Protein 5N2C (pdb70)

CATH classification: 3.30.1330.60

Secondary structure (DSSP, 8-state):
-GGG-TTSGGG--EEE--TT-----GGGHHHHHHHHHHHHTSTT--EEEEEE--SSS-HHHHHHHHHHHHHHHHHHHHHTT--GGGEEEEEEETSS-SS--SSHHHHHHHSEEEEEE--/-GGG-TTSGGG--EEE--TT-----GGGHHHHHHHHHHHHT-TT--EEEEEE--SSS-HHHHHHHHHHHHHHHHHHHHTTT--GGGEEEEEEETSS-S--SSSHHHHHHHSEEEEEE--/-GGG-TTSGGG--EEE--TT--PPPGGGHHHHHHHHHHHHTSTT--EEEEEE--S-S-HHHHHHHHHHHHHHHHHHHHHT--GGGEEEEEEETSS-SS--SSHHHHHHHSEEEEEE-

Organism: Burkholderia cenocepacia (strain ATCC BAA-245 / DSM 16553 / LMG 16656 / NCTC 13227 / J2315 / CF5610) (NCBI:txid216591)

Foldseek 3Di:
DLCPVCPRLNVDFKFFDDPPDLDGDPVCLVSLLVVLVVCVVVVPKAWEKEFFAAPPDDQVSQQVVRQSNQVNSLVSSVVSPHDPVRYHYGYPGHPDQPQDDDDPVRRRSGRMIGTHIDD/DLCPDCVHLNVDWKFFDDAPDLDGDPVCLVSLLRVLVVCVVPVVKAKEKEFFAADPDDQVSQQVSRQSNQVNSLVSSVVSPHDNVRYDYGYPGHVDQPADDDDPVSRRRGRMIGTHIDD/DQCPDCPHLLVDFKFFDDPPDLDGDPVCLVSLLVVLVVCVVVVVKAWEKEFFAADPDDQVSQQVSRQSNQVNSVVSSVVSPDCVRYDYGYPGHPDQPADDDDPVRRRRGRMIGTHID

Nearest PDB structures (foldseek):
  5n2c-assembly1_A  TM=1.005E+00  e=1.591E-25  Burkholderia cenocepacia J2315
  4b5c-assembly3_C  TM=1.002E+00  e=1.139E-23  Burkholderia pseudomallei
  4g4x-assembly1_A  TM=9.945E-01  e=1.764E-15  Acinetobacter baumannii TCDC-AB0715
  4pwt-assembly1_A  TM=9.744E-01  e=2.142E-14  Yersinia pestis CO92
  4pwt-assembly3_C  TM=9.846E-01  e=7.973E-14  Yersinia pestis CO92

Radius of gyration: 23.8 Å; Cα contacts (8 Å, |Δi|>4): 731; chains: 3; bounding box: 66×63×27 Å

InterPro domains:
  IPR006664 Outer membrane protein, bacterial [PR01021] (68-90)
  IPR006664 Outer membrane protein, bacterial [PR01021] (98-113)
  IPR006664 Outer membrane protein, bacterial [PR01021] (113-129)
  IPR006665 OmpA-like domain [PF00691] (67-162)
  IPR006665 OmpA-like domain [PS51123] (55-170)
  IPR006665 OmpA-like domain [cd07185] (65-167)
  IPR006690 Outer membrane protein, OmpA-like, conserved site [PS01068] (100-144)
  IPR014169 Peptidoglycan-associated lipoprotein, C-terminal [TIGR02802] (65-168)
  IPR036737 OmpA-like domain superfamily [G3DSA:3.30.1330.60] (52-170)
  IPR036737 OmpA-like domain superfamily [SSF103088] (63-168)
  IPR039001 Peptidoglycan-associated lipoprotein [MF_02204] (4-168)
  IPR050330 Bacterial Outer Membrane Structural/Functional [PTHR30329] (63-167)

Solvent-accessible surface area: 18107 Å² total; per-residue (Å²): 94,59,3,46,67,90,98,18,80,9,23,52,7,14,0,73,5,72,88,77,29,108,72,27,66,120,119,36,55,79,26,0,92,84,0,1,104,7,0,100,62,62,100,169,57,83,2,40,0,27,0,4,4,6,50,27,14,79,52,133,114,2,95,56,18,0,52,102,1,0,66,21,0,84,168,12,0,36,149,47,46,6,91,104,88,14,7,120,15,52,21,48,1,58,99,137,64,55,16,71,10,41,41,56,80,14,14,37,81,5,18,6,0,2,1,26,13,100,69,94,60,3,44,64,80,137,16,81,7,27,148,8,15,0,70,5,72,121,73,32,108,70,26,69,119,128,31,56,77,20,0,84,76,0,2,54,10,0,110,79,65,101,89,45,87,2,36,0,28,0,4,3,6,67,78,44,90,58,146,112,3,96,52,18,0,50,99,1,0,67,23,0,71,174,14,0,48,147,51,46,7,86,93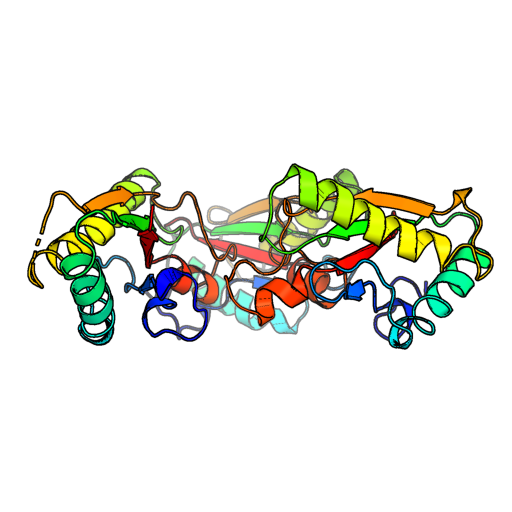,75,13,5,109,13,53,20,38,1,60,103,128,63,44,27,93,31,128,53,106,81,13,24,41,60,6,25,4,0,0,1,23,12,105,72,104,63,22,122,55,50,135,19,84,11,43,155,60,26,0,68,6,66,92,76,25,99,73,30,78,119,124,39,53,80,26,0,90,81,0,5,102,18,11,102,63,70,97,167,88,83,2,36,0,39,0,4,4,7,55,28,22,80,53,134,116,3,95,51,14,0,53,92,0,0,68,1,0,73,138,13,6,41,152,47,48,105,104,83,14,12,110,10,52,20,49,1,56,99,135,65,93,26,72,6,42,36,39,81,12,13,32,78,4,16,12,0,24,3,52,32,125

B-factor: mean 19.55, std 10.92, range [2.91, 98.63]

Structure (mmCIF, N/CA/C/O backbone):
data_5N2C
#
_entry.id   5N2C
#
_cell.length_a   70.433
_cell.length_b   104.532
_cell.length_c   110.436
_cell.angle_alpha   90.00
_cell.angle_beta   90.00
_cell.angle_gamma   90.00
#
_symmetry.space_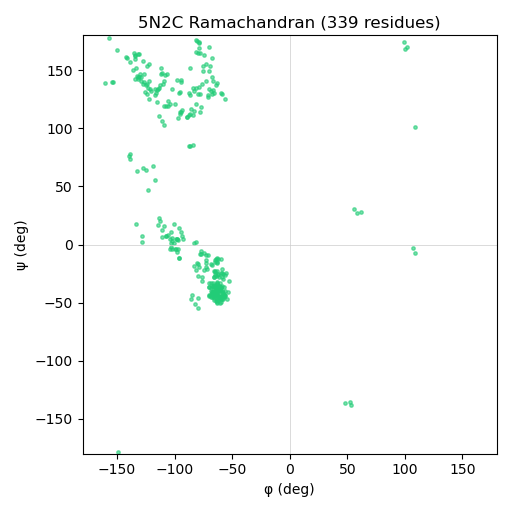group_name_H-M   'C 2 2 21'
#
loop_
_entity.id
_entity.type
_entity.pdbx_description
1 polymer 'Putative OmpA family lipoprotein'
2 non-polymer 1,2-ETHANEDIOL
3 non-polymer '3-CYCLOHEXYL-1-PROPYLSULFONIC ACID'
4 non-polymer 'OXALATE ION'
5 non-polymer 'ACETATE ION'
6 water water
#
loop_
_atom_site.group_PDB
_atom_site.id
_atom_site.type_symbol
_atom_site.label_atom_id
_atom_site.label_alt_id
_atom_site.label_comp_id
_atom_site.label_asym_id
_atom_site.label_entity_id
_atom_site.label_seq_id
_atom_site.pdbx_PDB_ins_code
_atom_site.Cartn_x
_atom_site.Cartn_y
_atom_site.Cartn_z
_atom_site.occupancy
_atom_site.B_iso_or_equiv
_atom_site.auth_seq_id
_atom_site.auth_comp_id
_atom_site.auth_asym_id
_atom_site.auth_atom_id
_atom_site.pdbx_PDB_model_num
ATOM 1 N N . ASP A 1 67 ? -58.236 1.808 -36.847 1.00 33.98 52 ASP A N 1
ATOM 2 C CA . ASP A 1 67 ? -57.172 0.884 -37.241 1.00 32.47 52 ASP A CA 1
ATOM 3 C C . ASP A 1 67 ? -55.966 1.120 -36.348 1.00 25.67 52 ASP A C 1
ATOM 4 O O . ASP A 1 67 ? -55.565 2.274 -36.127 1.00 23.23 52 ASP A O 1
ATOM 12 N N . PRO A 1 68 ? -55.372 0.054 -35.811 1.00 25.14 53 PRO A N 1
ATOM 13 C CA . PRO A 1 68 ? -54.166 0.253 -34.995 1.00 30.90 53 PRO A CA 1
ATOM 14 C C . PRO A 1 68 ? -53.039 0.924 -35.767 1.00 19.59 53 PRO A C 1
ATOM 15 O O . PRO A 1 68 ? -52.193 1.590 -35.162 1.00 21.15 53 PRO A O 1
ATOM 26 N N . LEU A 1 69 ? -53.026 0.808 -37.095 1.00 18.13 54 LEU A N 1
ATOM 27 C CA . LEU A 1 69 ? -52.015 1.493 -37.882 1.00 22.86 54 LEU A CA 1
ATOM 28 C C . LEU A 1 69 ? -52.157 3.011 -37.816 1.00 25.89 54 LEU A C 1
ATOM 29 O O . LEU A 1 69 ? -51.182 3.732 -38.062 1.00 18.62 54 LEU A O 1
ATOM 45 N N . ASN A 1 70 ? -53.342 3.525 -37.494 1.00 16.10 55 ASN A N 1
ATOM 46 C CA . ASN A 1 70 ? -53.530 4.970 -37.393 1.00 16.98 55 ASN A CA 1
ATOM 47 C C . ASN A 1 70 ? -53.722 5.414 -35.946 1.00 24.36 55 ASN A C 1
ATOM 48 O O . ASN A 1 70 ? -54.164 6.540 -35.699 1.00 30.63 55 ASN A O 1
ATOM 59 N N . ASP A 1 71 ? -53.377 4.559 -34.988 1.00 17.93 56 ASP A N 1
ATOM 60 C CA . ASP A 1 71 ? -53.480 4.886 -33.575 1.00 22.86 56 ASP A CA 1
ATOM 61 C C . ASP A 1 71 ? -52.123 5.359 -33.070 1.00 30.21 56 ASP A C 1
ATOM 62 O O . ASP A 1 71 ? -51.209 4.526 -32.930 1.00 24.20 56 ASP A O 1
ATOM 71 N N . PRO A 1 72 ? -51.940 6.656 -32.755 1.00 34.23 57 PRO A N 1
ATOM 72 C CA . PRO A 1 72 ? -50.585 7.169 -32.425 1.00 27.21 57 PRO A CA 1
ATOM 73 C C . PRO A 1 72 ? -49.982 6.578 -31.169 1.00 28.23 57 PRO A C 1
ATOM 74 O O . PRO A 1 72 ? -48.761 6.719 -30.965 1.00 28.71 57 PRO A O 1
ATOM 85 N N . ASN A 1 73 ? -50.786 5.922 -30.330 1.00 27.62 58 ASN A N 1
ATOM 86 C CA . ASN A 1 73 ? -50.315 5.292 -29.102 1.00 31.24 58 ASN A CA 1
ATOM 87 C C . ASN A 1 73 ? -50.282 3.767 -29.189 1.00 31.41 58 ASN A C 1
ATOM 88 O O . ASN A 1 73 ? -50.049 3.107 -28.168 1.00 36.69 58 ASN A O 1
ATOM 92 N N . SER A 1 74 ? -50.528 3.190 -30.373 1.00 20.33 59 SER A N 1
ATOM 93 C CA . SER A 1 74 ? -50.255 1.777 -30.610 1.00 22.21 59 SER A CA 1
ATOM 94 C C . SER A 1 74 ? -48.748 1.517 -30.638 1.00 17.77 59 SER A C 1
ATOM 95 O O . SER A 1 74 ? -47.974 2.402 -31.009 1.00 19.21 59 SER A O 1
ATOM 103 N N . PRO A 1 75 ? -48.309 0.293 -30.314 1.00 21.76 60 PRO A N 1
ATOM 104 C CA . PRO A 1 75 ? -46.898 -0.062 -30.582 1.00 18.30 60 PRO A CA 1
ATOM 105 C C . PRO A 1 75 ? -46.513 0.069 -32.055 1.00 16.67 60 PRO A C 1
ATOM 106 O O . PRO A 1 75 ? -45.336 0.319 -32.346 1.00 19.01 60 PRO A O 1
ATOM 117 N N . LEU A 1 76 ? -47.476 -0.032 -32.982 1.00 19.34 61 LEU A N 1
ATOM 118 C CA . LEU A 1 76 ? -47.220 0.132 -34.412 1.00 10.37 61 LEU A CA 1
ATOM 119 C C . LEU A 1 76 ? -46.906 1.570 -34.798 1.00 14.11 61 LEU A C 1
ATOM 120 O O . LEU A 1 76 ? -46.516 1.828 -35.949 1.00 10.61 61 LEU A O 1
ATOM 136 N N . ALA A 1 77 ? -47.069 2.525 -33.882 1.00 10.49 62 ALA A N 1
ATOM 137 C CA . ALA A 1 77 ? -46.751 3.904 -34.233 1.00 15.16 62 ALA A CA 1
ATOM 138 C C . ALA A 1 77 ? -45.255 4.080 -34.495 1.00 10.57 62 ALA A C 1
ATOM 139 O O . ALA A 1 77 ? -44.871 4.952 -35.273 1.00 11.08 62 ALA A O 1
ATOM 146 N N . LYS A 1 78 ? -44.403 3.264 -33.880 1.00 11.51 63 LYS A N 1
ATOM 147 C CA . LYS A 1 78 ? -42.984 3.246 -34.204 1.00 10.51 63 LYS A CA 1
ATOM 148 C C . LYS A 1 78 ? -42.771 2.424 -35.473 1.00 13.28 63 LYS A C 1
ATOM 149 O O . LYS A 1 78 ? -43.256 1.292 -35.576 1.00 15.94 63 LYS A O 1
ATOM 153 N N . ARG A 1 79 ? -42.045 2.998 -36.431 1.00 8.56 64 ARG A N 1
ATOM 154 C CA . ARG A 1 79 ? -41.979 2.468 -37.797 1.00 13.24 64 ARG A CA 1
ATOM 155 C C . ARG A 1 79 ? -40.556 2.273 -38.303 1.00 13.18 64 ARG A C 1
ATOM 156 O O . ARG A 1 79 ? -40.370 2.019 -39.511 1.00 9.82 64 ARG A O 1
ATOM 177 N N . SER A 1 80 ? -39.557 2.444 -37.452 1.00 7.37 65 SER A N 1
ATOM 178 C CA . SER A 1 80 ? -38.179 2.566 -37.898 1.00 10.21 65 SER A CA 1
ATOM 179 C C . SER A 1 80 ? -37.244 1.713 -37.051 1.00 7.25 65 SER A C 1
ATOM 180 O O . SER A 1 80 ? -37.398 1.617 -35.821 1.00 8.14 65 SER A O 1
ATOM 188 N N . ILE A 1 81 ? -36.269 1.140 -37.741 1.00 7.07 66 ILE A N 1
ATOM 189 C CA . ILE A 1 81 ? -35.176 0.338 -37.193 1.00 5.86 66 ILE A CA 1
ATOM 190 C C . ILE A 1 81 ? -33.870 1.067 -37.498 1.00 8.68 66 ILE A C 1
ATOM 191 O O . ILE A 1 81 ? -33.617 1.442 -38.655 1.00 7.34 66 ILE A O 1
ATOM 207 N N . TYR A 1 82 ? -33.047 1.264 -36.477 1.00 10.07 67 TYR A N 1
ATOM 208 C CA . TYR A 1 82 ? -31.825 2.044 -36.583 1.00 7.19 67 TYR A CA 1
ATOM 209 C C . TYR A 1 82 ? -30.614 1.118 -36.519 1.00 9.26 67 TYR A C 1
ATOM 210 O O . TYR A 1 82 ? -30.652 0.069 -35.859 1.00 8.76 67 TYR A O 1
ATOM 228 N N . PHE A 1 83 ? -29.557 1.487 -37.257 1.00 6.86 68 PHE A N 1
ATOM 229 C CA . PHE A 1 83 ? -28.380 0.646 -37.456 1.00 6.75 68 PHE A CA 1
ATOM 230 C C . PHE A 1 83 ? -27.098 1.329 -36.998 1.00 10.09 68 PHE A C 1
ATOM 231 O O . PHE A 1 83 ? -26.956 2.571 -37.032 1.00 7.42 68 PHE A O 1
ATOM 248 N N . ASP A 1 84 ? -26.127 0.494 -36.664 1.00 9.33 69 ASP A N 1
ATOM 249 C CA . ASP A 1 84 ? -24.794 0.979 -36.361 1.00 9.60 69 ASP A CA 1
ATOM 250 C C . ASP A 1 84 ? -24.011 1.280 -37.640 1.00 7.64 69 ASP A C 1
ATOM 251 O O . ASP A 1 84 ? -24.367 0.880 -38.758 1.00 6.78 69 ASP A O 1
ATOM 260 N N . PHE A 1 85 ? -22.917 2.023 -37.445 1.00 11.81 70 PHE A N 1
ATOM 261 C CA . PHE A 1 85 ? -22.102 2.494 -38.556 1.00 15.08 70 PHE A CA 1
ATOM 262 C C . PHE A 1 85 ? -21.562 1.324 -39.360 1.00 12.47 70 PHE A C 1
ATOM 263 O O . PHE A 1 85 ? -21.032 0.342 -38.810 1.00 11.80 70 PHE A O 1
ATOM 280 N N . ASP A 1 86 ? -21.743 1.422 -40.673 1.00 11.89 71 ASP A N 1
ATOM 281 C CA . ASP A 1 86 ? -21.299 0.413 -41.631 1.00 11.81 71 ASP A CA 1
ATOM 282 C C . ASP A 1 86 ? -21.850 -0.988 -41.323 1.00 12.37 71 ASP A C 1
ATOM 283 O O . ASP A 1 86 ? -21.218 -1.999 -41.658 1.00 10.92 71 ASP A O 1
ATOM 292 N N . SER A 1 87 ? -23.042 -1.076 -40.735 1.00 8.27 72 SER A N 1
ATOM 293 C CA . SER A 1 87 ? -23.659 -2.350 -40.374 1.00 9.95 72 SER A CA 1
ATOM 294 C C . SER A 1 87 ? -25.089 -2.453 -40.885 1.00 7.59 72 SER A C 1
ATOM 295 O O . SER A 1 87 ? -25.820 -1.460 -40.899 1.00 7.02 72 SER A O 1
ATOM 303 N N . TYR A 1 88 ? -25.492 -3.662 -41.293 1.00 6.12 73 TYR A N 1
ATOM 304 C CA . TYR A 1 88 ? -26.895 -3.980 -41.567 1.00 5.39 73 TYR A CA 1
ATOM 305 C C . TYR A 1 88 ? -27.442 -5.016 -40.590 1.00 6.57 73 TYR A C 1
ATOM 306 O O . TYR A 1 88 ? -28.504 -5.609 -40.837 1.00 7.85 73 TYR A O 1
ATOM 324 N N . SER A 1 89 ? -26.760 -5.215 -39.471 1.00 10.34 74 SER A N 1
ATOM 325 C CA . SER A 1 89 ? -27.282 -6.054 -38.398 1.00 7.51 74 SER A CA 1
ATOM 326 C C . SER A 1 89 ? -28.527 -5.420 -37.780 1.00 8.24 74 SER A C 1
ATOM 327 O O . SER A 1 89 ? -28.517 -4.240 -37.420 1.00 7.29 74 SER A O 1
ATOM 335 N N . VAL A 1 90 ? -29.589 -6.216 -37.659 1.00 10.23 75 VAL A N 1
ATOM 336 C CA . VAL A 1 90 ? -30.826 -5.809 -37.008 1.00 8.58 75 VAL A CA 1
ATOM 337 C C . VAL A 1 90 ? -30.613 -6.048 -35.532 1.00 11.99 75 VAL A C 1
ATOM 338 O O . VAL A 1 90 ? -30.515 -7.193 -35.087 1.00 10.63 75 VAL A O 1
ATOM 351 N N . LYS A 1 91 ? -30.538 -4.972 -34.776 1.00 8.72 76 LYS A N 1
ATOM 352 C CA . LYS A 1 91 ? -30.240 -5.092 -33.355 1.00 11.00 76 LYS A CA 1
ATOM 353 C C . LYS A 1 91 ? -31.395 -5.765 -32.619 1.00 10.21 76 LYS A C 1
ATOM 354 O O . LYS A 1 91 ? -32.561 -5.565 -32.939 1.00 7.61 76 LYS A O 1
ATOM 373 N N . ASP A 1 92 ? -31.061 -6.582 -31.616 1.00 13.13 77 ASP A N 1
ATOM 374 C CA . ASP A 1 92 ? -32.087 -7.308 -30.869 1.00 10.28 77 ASP A CA 1
ATOM 375 C C . ASP A 1 92 ? -33.118 -6.382 -30.222 1.00 11.29 77 ASP A C 1
ATOM 376 O O . ASP A 1 92 ? -34.292 -6.755 -30.070 1.00 12.85 77 ASP A O 1
ATOM 385 N N . GLU A 1 93 ? -32.730 -5.168 -29.865 1.00 10.81 78 GLU A N 1
ATOM 386 C CA . GLU A 1 93 ? -33.703 -4.261 -29.271 1.00 13.28 78 GLU A CA 1
ATOM 387 C C . GLU A 1 93 ? -34.849 -3.882 -30.219 1.00 13.80 78 GLU A C 1
ATOM 388 O O . GLU A 1 93 ? -35.849 -3.322 -29.755 1.00 9.93 78 GLU A O 1
ATOM 400 N N . TYR A 1 94 ? -34.746 -4.183 -31.517 1.00 8.75 79 TYR A N 1
ATOM 401 C CA . TYR A 1 94 ? -35.837 -3.943 -32.462 1.00 10.30 79 TYR A CA 1
ATOM 402 C C . TYR A 1 94 ? -36.655 -5.192 -32.778 1.00 11.23 79 TYR A C 1
ATOM 403 O O . TYR A 1 94 ? -37.645 -5.092 -33.516 1.00 11.54 79 TYR A O 1
ATOM 421 N N . GLN A 1 95 ? -36.283 -6.362 -32.264 1.00 11.27 80 GLN A N 1
ATOM 422 C CA . GLN A 1 95 ? -37.127 -7.539 -32.465 1.00 14.34 80 GLN A CA 1
ATOM 423 C C . GLN A 1 95 ? -38.548 -7.370 -31.947 1.00 16.62 80 GLN A C 1
ATOM 424 O O . GLN A 1 95 ? -39.483 -7.806 -32.645 1.00 12.57 80 GLN A O 1
ATOM 438 N N . PRO A 1 96 ? -38.801 -6.759 -30.784 1.00 10.59 81 PRO A N 1
ATOM 439 C CA . PRO A 1 96 ? -40.206 -6.575 -30.365 1.00 12.66 81 PRO A CA 1
ATOM 440 C C . PRO A 1 96 ? -41.027 -5.741 -31.342 1.00 14.42 81 PRO A C 1
ATOM 441 O O . PRO A 1 96 ? -42.173 -6.093 -31.652 1.00 12.08 81 PRO A O 1
ATOM 452 N N . LEU A 1 97 ? -40.466 -4.639 -31.830 1.00 12.74 82 LEU A N 1
ATOM 453 C CA . LEU A 1 97 ? -41.133 -3.826 -32.842 1.00 12.00 82 LEU A CA 1
ATOM 454 C C . LEU A 1 97 ? -41.466 -4.646 -34.072 1.00 10.75 82 LEU A C 1
ATOM 455 O O . LEU A 1 97 ? -42.578 -4.549 -34.606 1.00 13.11 82 LEU A O 1
ATOM 471 N N . MET A 1 98 ? -40.511 -5.445 -34.542 1.00 12.84 83 MET A N 1
ATOM 472 C CA A MET A 1 98 ? -40.768 -6.280 -35.711 1.00 13.41 83 MET A CA 1
ATOM 473 C C . MET A 1 98 ? -41.829 -7.329 -35.403 1.00 14.96 83 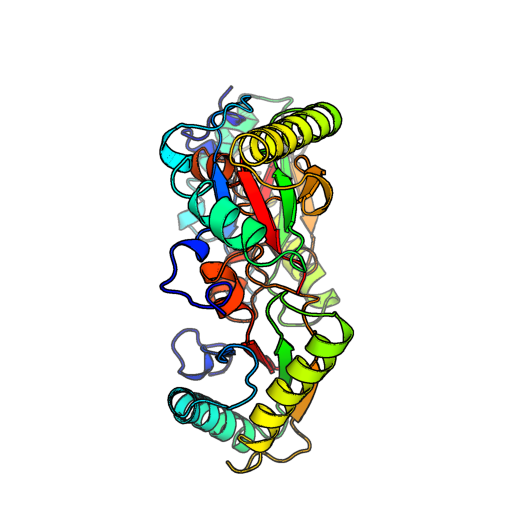MET A C 1
ATOM 474 O O . MET A 1 98 ? -42.667 -7.624 -36.258 1.00 9.95 83 MET A O 1
ATOM 488 N N . GLN A 1 99 ? -41.855 -7.854 -34.176 1.00 12.31 84 GLN A N 1
ATOM 489 C CA . GLN A 1 99 ? -42.901 -8.800 -33.826 1.00 10.68 84 GLN A CA 1
ATOM 490 C C . GLN A 1 99 ? -44.270 -8.140 -33.858 1.00 9.65 84 GLN A C 1
ATOM 491 O O . GLN A 1 99 ? -45.259 -8.750 -34.276 1.00 10.82 84 GLN A O 1
ATOM 505 N N . GLN A 1 100 ? -44.357 -6.896 -33.398 1.00 7.65 85 GLN A N 1
ATOM 506 C CA . GLN A 1 100 ? -45.642 -6.221 -33.376 1.00 10.12 85 GLN A CA 1
ATOM 507 C C . GLN A 1 100 ? -46.148 -6.013 -34.796 1.00 7.90 85 GLN A C 1
ATOM 508 O O . GLN A 1 100 ? -47.331 -6.250 -35.086 1.00 8.51 85 GLN A O 1
ATOM 522 N N . HIS A 1 101 ? -45.256 -5.570 -35.698 1.00 10.31 86 HIS A N 1
ATOM 523 C CA . HIS A 1 101 ? -45.667 -5.332 -37.086 1.00 8.31 86 HIS A CA 1
ATOM 524 C C . HIS A 1 101 ? -45.948 -6.639 -37.794 1.00 9.89 86 HIS A C 1
ATOM 525 O O . HIS A 1 101 ? -46.912 -6.745 -38.567 1.00 9.33 86 HIS A O 1
ATOM 539 N N . ALA A 1 102 ? -45.167 -7.661 -37.483 1.00 9.93 87 ALA A N 1
ATOM 540 C CA . ALA A 1 102 ? -45.439 -8.983 -38.031 1.00 11.46 87 ALA A CA 1
ATOM 541 C C . ALA A 1 102 ? -46.821 -9.483 -37.618 1.00 9.42 87 ALA A C 1
ATOM 542 O O . ALA A 1 102 ? -47.564 -10.007 -38.449 1.00 11.41 87 ALA A O 1
ATOM 549 N N . GLN A 1 103 ? -47.165 -9.361 -36.327 1.00 9.59 88 GLN A N 1
ATOM 550 C CA . GLN A 1 103 ? -48.500 -9.745 -35.881 1.00 16.90 88 GLN A CA 1
ATOM 551 C C . GLN A 1 103 ? -49.589 -8.956 -36.616 1.00 10.58 88 GLN A C 1
ATOM 552 O O . GLN A 1 103 ? -50.623 -9.528 -36.995 1.00 12.09 88 GLN A O 1
ATOM 566 N N . TYR A 1 104 ? -49.372 -7.650 -36.840 1.00 8.50 89 TYR A N 1
ATOM 567 C CA . TYR A 1 104 ? -50.331 -6.841 -37.583 1.00 8.97 89 TYR A CA 1
ATOM 568 C C . TYR A 1 104 ? -50.519 -7.369 -39.003 1.00 8.36 89 TYR A C 1
ATOM 569 O O . TYR A 1 104 ? -51.649 -7.603 -39.445 1.00 8.29 89 TYR A O 1
ATOM 587 N N . LEU A 1 105 ? -49.413 -7.599 -39.713 1.00 8.10 90 LEU A N 1
ATOM 588 C CA . LEU A 1 105 ? -49.449 -8.047 -41.096 1.00 8.45 90 LEU A CA 1
ATOM 589 C C . LEU A 1 105 ? -50.057 -9.443 -41.221 1.00 7.23 90 LEU A C 1
ATOM 590 O O . LEU A 1 105 ? -50.778 -9.727 -42.183 1.00 8.18 90 LEU A O 1
ATOM 606 N N . LYS A 1 106 ? -49.773 -10.335 -40.272 1.00 5.17 91 LYS A N 1
ATOM 607 C CA . LYS A 1 106 ? -50.352 -11.671 -40.325 1.00 7.66 91 LYS A CA 1
ATOM 608 C C . LYS A 1 106 ? -51.847 -11.693 -39.987 1.00 10.43 91 LYS A C 1
ATOM 609 O O . LYS A 1 106 ? -52.528 -12.682 -40.290 1.00 12.41 91 LYS A O 1
ATOM 628 N N . SER A 1 107 ? -52.390 -10.631 -39.384 1.00 9.87 92 SER A N 1
ATOM 629 C CA . SER A 1 107 ? -53.809 -10.568 -39.039 1.00 9.35 92 SER A CA 1
ATOM 630 C C . SER A 1 107 ? -54.544 -9.545 -39.902 1.00 10.24 92 SER A C 1
ATOM 631 O O . SER A 1 107 ? -55.735 -9.297 -39.687 1.00 10.60 92 SER A O 1
ATOM 639 N N . HIS A 1 108 ? -53.851 -8.981 -40.900 1.00 8.60 93 HIS A N 1
ATOM 640 C CA . HIS A 1 108 ? -54.423 -8.060 -41.888 1.00 12.00 93 HIS A CA 1
ATOM 641 C C . HIS A 1 108 ? -53.827 -8.452 -43.240 1.00 10.67 93 HIS A C 1
ATOM 642 O O . HIS A 1 108 ? -52.913 -7.805 -43.746 1.00 13.75 93 HIS A O 1
ATOM 656 N N . PRO A 1 109 ? -54.357 -9.529 -43.844 1.00 9.13 94 PRO A N 1
ATOM 657 C CA A PRO A 1 109 ? -53.606 -10.189 -44.935 0.53 12.02 94 PRO A CA 1
ATOM 658 C CA B PRO A 1 109 ? -53.595 -10.186 -44.929 0.47 12.03 94 PRO A CA 1
ATOM 659 C C . PRO A 1 109 ? -53.567 -9.403 -46.232 1.00 13.44 94 PRO A C 1
ATOM 660 O O . PRO A 1 109 ? -52.764 -9.742 -47.114 1.00 10.53 94 PRO A O 1
ATOM 681 N N . GLN A 1 110 ? -54.372 -8.353 -46.367 1.00 14.57 95 GLN A N 1
ATOM 682 C CA . GLN A 1 110 ? -54.309 -7.509 -47.551 1.00 21.40 95 GLN A CA 1
ATOM 683 C C . GLN A 1 110 ? -53.474 -6.255 -47.333 1.00 17.16 95 GLN A C 1
ATOM 684 O O . GLN A 1 110 ? -53.409 -5.418 -48.239 1.00 20.56 95 GLN A O 1
ATOM 698 N N . ARG A 1 111 ? -52.834 -6.102 -46.165 1.00 13.86 96 ARG A N 1
ATOM 699 C CA . ARG A 1 111 ? -51.987 -4.935 -45.923 1.00 11.40 96 ARG A CA 1
ATOM 700 C C . ARG A 1 111 ? -50.583 -5.219 -46.424 1.00 12.11 96 ARG A C 1
ATOM 701 O O . ARG A 1 111 ? -50.000 -6.263 -46.107 1.00 10.87 96 ARG A O 1
ATOM 722 N N . HIS A 1 112 ? -50.044 -4.291 -47.203 1.00 9.16 97 HIS A N 1
ATOM 723 C CA . HIS A 1 112 ? -48.705 -4.403 -47.745 1.00 9.40 97 HIS A CA 1
ATOM 724 C C . HIS A 1 112 ? -47.790 -3.358 -47.128 1.00 7.30 97 HIS A C 1
ATOM 725 O O . HIS A 1 112 ? -48.216 -2.247 -46.810 1.00 7.66 97 HIS A O 1
ATOM 739 N N . VAL A 1 113 ? -46.523 -3.714 -46.969 1.00 8.00 98 VAL A N 1
ATOM 740 C CA . VAL A 1 113 ? -45.535 -2.791 -46.411 1.00 5.55 98 VAL A CA 1
ATOM 741 C C . VAL A 1 113 ? -44.317 -2.724 -47.324 1.00 7.49 98 VAL A C 1
ATOM 742 O O . VAL A 1 113 ? -43.863 -3.739 -47.863 1.00 7.60 98 VAL A O 1
ATOM 755 N N . LEU A 1 114 ? -43.786 -1.517 -47.461 1.00 9.08 99 LEU A N 1
ATOM 756 C CA . LEU A 1 114 ? -42.582 -1.252 -48.223 1.00 10.70 99 LEU A CA 1
ATOM 757 C C . LEU A 1 114 ? -41.491 -0.916 -47.213 1.00 9.16 99 LEU A C 1
ATOM 758 O O . LEU A 1 114 ? -41.630 0.016 -46.500 1.00 8.15 99 LEU A O 1
ATOM 774 N N . ILE A 1 115 ? -40.442 -1.711 -47.190 1.00 7.85 100 ILE A N 1
ATOM 775 C CA . ILE A 1 115 ? -39.320 -1.517 -46.284 1.00 5.88 100 ILE A CA 1
ATOM 776 C C . ILE A 1 115 ? -38.278 -0.694 -47.028 1.00 10.51 100 ILE A C 1
ATOM 777 O O . ILE A 1 115 ? -37.737 -1.144 -48.056 1.00 8.02 100 ILE A O 1
ATOM 793 N N . GLN A 1 116 ? -38.007 0.525 -46.527 1.00 6.60 101 GLN A N 1
ATOM 794 C CA . GLN A 1 116 ? -37.063 1.438 -47.168 1.00 7.68 101 GLN A CA 1
ATOM 795 C C . GLN A 1 116 ? -35.776 1.553 -46.372 1.00 7.46 101 GLN A C 1
ATOM 796 O O . GLN A 1 116 ? -35.800 2.031 -45.231 1.00 7.30 101 GLN A O 1
ATOM 810 N N . GLY A 1 117 ? -34.652 1.168 -46.986 1.00 7.26 102 GLY A N 1
ATOM 811 C CA . GLY A 1 117 ? -33.357 1.254 -46.319 1.00 5.72 102 GLY A CA 1
ATOM 812 C C . GLY A 1 117 ? -32.642 2.550 -46.668 1.00 7.76 102 GLY A C 1
ATOM 813 O O . GLY A 1 117 ? -32.658 2.999 -47.819 1.00 7.51 102 GLY A O 1
ATOM 817 N N . ASN A 1 118 ? -31.995 3.131 -45.657 1.00 4.49 103 ASN A N 1
ATOM 818 C CA . ASN A 1 118 ? -31.265 4.403 -45.748 1.00 6.45 103 ASN A CA 1
ATOM 819 C C . ASN A 1 118 ? -29.901 4.302 -45.061 1.00 7.35 103 ASN A C 1
ATOM 820 O O . ASN A 1 118 ? -29.670 3.467 -44.171 1.00 7.29 103 ASN A O 1
ATOM 831 N N . THR A 1 119 ? -29.010 5.218 -45.435 1.00 7.49 104 THR A N 1
ATOM 832 C CA . THR A 1 119 ? -27.676 5.300 -44.855 1.00 6.84 104 THR A CA 1
ATOM 833 C C . THR A 1 119 ? -27.351 6.730 -44.439 1.00 9.70 104 THR A C 1
ATOM 834 O O . THR A 1 119 ? -27.999 7.693 -44.869 1.00 6.01 104 THR A O 1
ATOM 845 N N . ASP A 1 120 ? -26.315 6.880 -43.605 1.00 12.09 105 ASP A N 1
ATOM 846 C CA . ASP A 1 120 ? -25.779 8.228 -43.475 1.00 7.10 105 ASP A CA 1
ATOM 847 C C . ASP A 1 120 ? -24.897 8.530 -44.690 1.00 8.98 105 ASP A C 1
ATOM 848 O O . ASP A 1 120 ? -24.686 7.681 -45.562 1.00 7.40 105 ASP A O 1
ATOM 857 N N . GLU A 1 121 ? -24.444 9.787 -44.780 1.00 8.12 106 GLU A N 1
ATOM 858 C CA . GLU A 1 121 ? -23.786 10.296 -45.976 1.00 7.43 106 GLU A CA 1
ATOM 859 C C . GLU A 1 121 ? -22.375 9.762 -46.194 1.00 13.50 106 GLU A C 1
ATOM 860 O O . GLU A 1 121 ? -21.813 9.973 -47.273 1.00 12.83 106 GLU A O 1
ATOM 872 N N . ARG A 1 122 ? -21.759 9.122 -45.209 1.00 11.44 107 ARG A N 1
ATOM 873 C CA . ARG A 1 122 ? -20.366 8.743 -45.371 1.00 8.94 107 ARG A CA 1
ATOM 874 C C . ARG A 1 122 ? -20.221 7.605 -46.375 1.00 9.78 107 ARG A C 1
ATOM 875 O O . ARG A 1 122 ? -20.862 6.555 -46.254 1.00 11.78 107 ARG A O 1
ATOM 896 N N . GLY A 1 123 ? -19.361 7.813 -47.359 1.00 10.39 108 GLY A N 1
ATOM 897 C CA . GLY A 1 123 ? -19.082 6.822 -48.384 1.00 14.02 108 GLY A CA 1
ATOM 898 C C . GLY A 1 123 ? -19.802 7.132 -49.685 1.00 8.94 108 GLY A C 1
ATOM 899 O O . GLY A 1 123 ? -20.662 8.001 -49.766 1.00 10.62 108 GLY A O 1
ATOM 903 N N . THR A 1 124 ? -19.446 6.398 -50.734 1.00 11.75 109 THR A N 1
ATOM 904 C CA . THR A 1 124 ? -19.976 6.707 -52.053 1.00 13.94 109 THR A CA 1
ATOM 905 C C . THR A 1 124 ? -21.474 6.435 -52.143 1.00 12.73 109 THR A C 1
ATOM 906 O O . THR A 1 124 ? -22.048 5.675 -51.354 1.00 11.53 109 THR A O 1
ATOM 917 N N . SER A 1 125 ? -22.108 7.064 -53.145 1.00 10.79 110 SER A N 1
ATOM 918 C CA . SER A 1 125 ? -23.514 6.771 -53.440 1.00 17.31 110 SER A CA 1
ATOM 919 C C . SER A 1 125 ? -23.718 5.291 -53.710 1.00 9.51 110 SER A C 1
ATOM 920 O O . SER A 1 125 ? -24.687 4.695 -53.219 1.00 8.43 110 SER A O 1
ATOM 928 N N . GLU A 1 126 ? -22.807 4.696 -54.487 1.00 8.99 111 GLU A N 1
ATOM 929 C CA . GLU A 1 126 ? -22.912 3.278 -54.826 1.00 10.31 111 GLU A CA 1
ATOM 930 C C . GLU A 1 126 ? -22.804 2.395 -53.588 1.00 9.52 111 GLU A C 1
ATOM 931 O O . GLU A 1 126 ? -23.604 1.466 -53.399 1.00 9.98 111 GLU A O 1
ATOM 943 N N . TYR A 1 127 ? -21.815 2.653 -52.741 1.00 9.95 112 TYR A N 1
ATOM 944 C CA . TYR A 1 127 ? -21.652 1.877 -51.518 1.00 9.40 112 TYR A CA 1
ATOM 945 C C . TYR A 1 127 ? -22.916 1.933 -50.661 1.00 9.50 112 TYR A C 1
ATOM 946 O O . TYR A 1 127 ? -23.379 0.912 -50.127 1.00 9.85 112 TYR A O 1
ATOM 964 N N . ASN A 1 128 ? -23.497 3.113 -50.529 1.00 6.84 113 ASN A N 1
ATOM 965 C CA . ASN A 1 128 ? -24.623 3.290 -49.632 1.00 6.25 113 ASN A CA 1
ATOM 966 C C . ASN A 1 128 ? -25.936 2.806 -50.236 1.00 8.20 113 ASN A C 1
ATOM 967 O O . ASN A 1 128 ? -26.844 2.422 -49.489 1.00 5.27 113 ASN A O 1
ATOM 978 N N . LEU A 1 129 ? -26.083 2.808 -51.565 1.00 7.44 114 LEU A N 1
ATOM 979 C CA . LEU A 1 129 ? -27.266 2.169 -52.154 1.00 7.61 114 LEU A CA 1
ATOM 980 C C . LEU A 1 129 ? -27.289 0.695 -51.794 1.00 6.74 114 LEU A C 1
ATOM 981 O O . LEU A 1 129 ? -28.309 0.158 -51.361 1.00 6.06 114 LEU A O 1
ATOM 997 N N . ALA A 1 130 ? -26.147 0.032 -51.924 1.00 7.14 115 ALA A N 1
ATOM 998 C CA . ALA A 1 130 ? -26.035 -1.369 -51.561 1.00 9.94 115 ALA A CA 1
ATOM 999 C C . ALA A 1 130 ? -26.217 -1.576 -50.057 1.00 6.78 115 ALA A C 1
ATOM 1000 O O . ALA A 1 130 ? -26.919 -2.508 -49.643 1.00 6.39 115 ALA A O 1
ATOM 1007 N N . LEU A 1 131 ? -25.642 -0.708 -49.223 1.00 7.14 116 LEU A N 1
ATOM 1008 C CA . LEU A 1 131 ? -25.815 -0.890 -47.784 1.00 5.47 116 LEU A CA 1
ATOM 1009 C C . LEU A 1 131 ? -27.267 -0.695 -47.368 1.00 7.69 116 LEU A C 1
ATOM 1010 O O . LEU A 1 131 ? -27.780 -1.445 -46.527 1.00 8.46 116 LEU A O 1
ATOM 1026 N N . GLY A 1 132 ? -27.934 0.328 -47.913 1.00 6.10 117 GLY A N 1
ATOM 1027 C CA . GLY A 1 132 ? -29.353 0.514 -47.654 1.00 8.04 117 GLY A CA 1
ATOM 1028 C C . GLY A 1 132 ? -30.186 -0.674 -48.092 1.00 6.21 117 GLY A C 1
ATOM 1029 O O . GLY A 1 132 ? -31.139 -1.046 -47.420 1.00 7.13 117 GLY A O 1
ATOM 1033 N N . GLN A 1 133 ? -29.814 -1.307 -49.206 1.00 7.35 118 GLN A N 1
ATOM 1034 C CA . GLN A 1 133 ? -30.531 -2.488 -49.647 1.00 6.70 118 GLN A CA 1
ATOM 1035 C C . GLN A 1 133 ? -30.370 -3.627 -48.648 1.00 6.79 118 GLN A C 1
ATOM 1036 O O . GLN A 1 133 ? -31.346 -4.335 -48.343 1.00 7.11 118 GLN A O 1
ATOM 1050 N N . LYS A 1 134 ? -29.150 -3.830 -48.137 1.00 6.32 119 LYS A N 1
ATOM 1051 C CA . LYS A 1 134 ? -28.927 -4.889 -47.147 1.00 4.14 119 LYS A CA 1
ATOM 1052 C C . LYS A 1 134 ? -29.709 -4.618 -45.879 1.00 7.90 119 LYS A C 1
ATOM 1053 O O . LYS A 1 134 ? -30.243 -5.548 -45.276 1.00 7.28 119 LYS A O 1
ATOM 1072 N N . ARG A 1 135 ? -29.870 -3.347 -45.514 1.00 6.63 120 ARG A N 1
ATOM 1073 C CA . ARG A 1 135 ? -30.645 -3.004 -44.325 1.00 4.40 120 ARG A CA 1
ATOM 1074 C C . ARG A 1 135 ? -32.131 -3.348 -44.526 1.00 4.85 120 ARG A C 1
ATOM 1075 O O . ARG A 1 135 ? -32.758 -3.954 -43.659 1.00 6.12 120 ARG A O 1
ATOM 1096 N N . ALA A 1 136 ? -32.682 -3.024 -45.685 1.00 2.91 121 ALA A N 1
ATOM 1097 C CA . ALA A 1 136 ? -34.085 -3.299 -45.970 1.00 5.09 121 ALA A CA 1
ATOM 1098 C C . ALA A 1 136 ? -34.321 -4.806 -46.092 1.00 3.83 121 ALA A C 1
ATOM 1099 O O . ALA A 1 136 ? -35.330 -5.329 -45.608 1.00 8.67 121 ALA A O 1
ATOM 1106 N N . GLU A 1 137 ? -33.386 -5.520 -46.737 1.00 5.78 122 GLU A N 1
ATOM 1107 C CA . GLU A 1 137 ? -33.462 -6.971 -46.879 1.00 6.57 122 GLU A CA 1
ATOM 1108 C C . GLU A 1 137 ? -33.310 -7.675 -45.534 1.00 7.99 122 GLU A C 1
ATOM 1109 O O . GLU A 1 137 ? -33.949 -8.710 -45.287 1.00 7.98 122 GLU A O 1
ATOM 1121 N N . ALA A 1 138 ? -32.513 -7.114 -44.634 1.00 7.19 123 ALA A N 1
ATOM 1122 C CA . ALA A 1 138 ? -32.382 -7.716 -43.310 1.00 8.80 123 ALA A CA 1
ATOM 1123 C C . ALA A 1 138 ? -33.678 -7.609 -42.519 1.00 8.49 123 ALA A C 1
ATOM 1124 O O . ALA A 1 138 ? -34.039 -8.535 -41.775 1.00 7.51 123 ALA A O 1
ATOM 1131 N N . VAL A 1 139 ? -34.356 -6.459 -42.607 1.00 6.88 124 VAL A N 1
ATOM 1132 C CA . VAL A 1 139 ? -35.639 -6.294 -41.941 1.00 6.63 124 VAL A CA 1
ATOM 1133 C C . VAL A 1 139 ? -36.682 -7.194 -42.586 1.00 7.88 124 VAL A C 1
ATOM 1134 O O . VAL A 1 139 ? -37.462 -7.857 -41.900 1.00 7.08 124 VAL A O 1
ATOM 1147 N N . ARG A 1 140 ? -36.721 -7.228 -43.912 1.00 5.76 125 ARG A N 1
ATOM 1148 C CA . ARG A 1 140 ? -37.686 -8.110 -44.569 1.00 7.85 125 ARG A CA 1
ATOM 1149 C C . ARG A 1 140 ? -37.474 -9.563 -44.143 1.00 8.66 125 ARG A C 1
ATOM 1150 O O . ARG A 1 140 ? -38.443 -10.277 -43.855 1.00 11.41 125 ARG A O 1
ATOM 1171 N N . ARG A 1 141 ? -36.219 -10.017 -44.097 1.00 12.91 126 ARG A N 1
ATOM 1172 C CA . ARG A 1 141 ? -35.928 -11.392 -43.679 1.00 11.22 126 ARG A CA 1
ATOM 1173 C C . ARG A 1 141 ? -36.362 -11.647 -42.242 1.00 11.07 126 ARG A C 1
ATOM 1174 O O . ARG A 1 141 ? -36.936 -12.696 -41.933 1.00 11.77 126 ARG A O 1
ATOM 1195 N N . ALA A 1 142 ? -36.083 -10.717 -41.345 1.00 10.09 127 ALA A N 1
ATOM 1196 C CA . ALA A 1 142 ? -36.486 -10.891 -39.951 1.00 10.48 127 ALA A CA 1
ATOM 1197 C C . ALA A 1 142 ? -38.007 -10.974 -39.810 1.00 9.64 127 ALA A C 1
ATOM 1198 O O . ALA A 1 142 ? -38.521 -11.745 -38.989 1.00 11.51 127 ALA A O 1
ATOM 1205 N N . MET A 1 143 ? -38.746 -10.190 -40.592 1.00 7.46 128 MET A N 1
ATOM 1206 C CA A MET A 1 143 ? -40.194 -10.289 -40.504 0.59 9.48 128 MET A CA 1
ATOM 1207 C CA B MET A 1 143 ? -40.213 -10.234 -40.614 0.41 9.52 128 MET A CA 1
ATOM 1208 C C . MET A 1 143 ? -40.717 -11.542 -41.199 1.00 12.35 128 MET A C 1
ATOM 1209 O O . MET A 1 143 ? -41.721 -12.108 -40.743 1.00 11.17 128 MET A O 1
ATOM 1236 N N . ALA A 1 144 ? -40.059 -11.999 -42.261 1.00 9.13 129 ALA A N 1
ATOM 1237 C CA . ALA A 1 144 ? -40.392 -13.292 -42.846 1.00 10.94 129 ALA A CA 1
ATOM 1238 C C . ALA A 1 144 ? -40.209 -14.404 -41.822 1.00 12.37 129 ALA A C 1
ATOM 1239 O O . ALA A 1 144 ? -41.074 -15.274 -41.684 1.00 13.45 129 ALA A O 1
ATOM 1246 N N . LEU A 1 145 ? -39.087 -14.390 -41.084 1.00 12.51 130 LEU A N 1
ATOM 1247 C CA . LEU A 1 145 ? -38.879 -15.412 -40.051 1.00 11.23 130 LEU A CA 1
ATOM 1248 C C . LEU A 1 145 ? -39.962 -15.346 -38.972 1.00 15.30 130 LEU A C 1
ATOM 1249 O O . LEU A 1 145 ? -40.283 -16.360 -38.347 1.00 16.19 130 LEU A O 1
ATOM 1265 N N . LEU A 1 146 ? -40.541 -14.175 -38.740 1.00 10.00 131 LEU A N 1
ATOM 1266 C CA . LEU A 1 146 ? -41.643 -14.017 -37.804 1.00 10.10 131 LEU A CA 1
ATOM 1267 C C . LEU A 1 146 ? -42.996 -14.408 -38.403 1.00 14.93 131 LEU A C 1
ATOM 1268 O O . LEU A 1 146 ? -44.020 -14.280 -37.731 1.00 17.57 131 LEU A O 1
ATOM 1284 N N . GLY A 1 147 ? -43.025 -14.878 -39.637 1.00 10.23 132 GLY A N 1
ATOM 1285 C CA . GLY A 1 147 ? -44.225 -15.426 -40.230 1.00 10.09 132 GLY A CA 1
ATOM 1286 C C . GLY A 1 147 ? -44.903 -14.580 -41.282 1.00 8.99 132 GLY A C 1
ATOM 1287 O O . GLY A 1 147 ? -45.896 -15.036 -41.837 1.00 8.53 132 GLY A O 1
ATOM 1291 N N . VAL A 1 148 ? -44.428 -13.363 -41.575 1.00 11.65 133 VAL A N 1
ATOM 1292 C CA . VAL A 1 148 ? -45.079 -12.528 -42.581 1.00 10.53 133 VAL A CA 1
ATOM 1293 C C . VAL A 1 148 ? -44.915 -13.162 -43.957 1.00 8.10 133 VAL A C 1
ATOM 1294 O O . VAL A 1 148 ? -43.807 -13.558 -44.351 1.00 11.12 133 VAL A O 1
ATOM 1307 N N . ASN A 1 149 ? -46.027 -13.294 -44.676 1.00 9.87 134 ASN A N 1
ATOM 1308 C CA . ASN A 1 149 ? -45.988 -13.830 -46.030 1.00 8.89 134 ASN A CA 1
ATOM 1309 C C . ASN A 1 149 ? -45.238 -12.867 -46.948 1.00 10.70 134 ASN A C 1
ATOM 1310 O O . ASN A 1 149 ? -45.459 -11.657 -46.904 1.00 10.39 134 ASN A O 1
ATOM 1321 N N . ASP A 1 150 ? -44.321 -13.410 -47.757 1.00 12.70 135 ASP A N 1
ATOM 1322 C CA . ASP A 1 150 ? -43.511 -12.596 -48.678 1.00 14.45 135 ASP A CA 1
ATOM 1323 C C . ASP A 1 150 ? -44.343 -11.690 -49.573 1.00 10.80 135 ASP A C 1
ATOM 1324 O O . ASP A 1 150 ? -43.874 -10.615 -49.973 1.00 14.25 135 ASP A O 1
ATOM 1333 N N . SER A 1 151 ? -45.562 -12.112 -49.941 1.00 12.20 136 SER A N 1
ATOM 1334 C CA A SER A 1 151 ? -46.423 -11.328 -50.815 0.52 13.28 136 SER A CA 1
ATOM 1335 C CA B SER A 1 151 ? -46.400 -11.314 -50.827 0.48 13.28 136 SER A CA 1
ATOM 1336 C C . SER A 1 151 ? -46.828 -9.986 -50.218 1.00 13.31 136 SER A C 1
ATOM 1337 O O . SER A 1 151 ? -47.281 -9.111 -50.957 1.00 13.49 136 SER A O 1
ATOM 1352 N N . GLN A 1 152 ? -46.682 -9.789 -48.907 1.00 12.89 137 GLN A N 1
ATOM 1353 C CA . GLN A 1 152 ? -47.084 -8.519 -48.316 1.00 9.12 137 GLN A CA 1
ATOM 1354 C C . GLN A 1 152 ? -45.919 -7.551 -48.085 1.00 8.08 137 GLN A C 1
ATOM 1355 O O . GLN A 1 152 ? -46.147 -6.465 -47.542 1.00 8.31 137 GLN A O 1
ATOM 1369 N N . MET A 1 153 ? -44.700 -7.891 -48.521 1.00 9.69 138 MET A N 1
ATOM 1370 C CA . MET A 1 153 ? -43.512 -7.096 -48.251 1.00 6.83 138 MET A CA 1
ATOM 1371 C C . MET A 1 153 ? -42.705 -6.869 -49.520 1.00 14.91 138 MET A C 1
ATOM 1372 O O . MET A 1 153 ? -42.611 -7.747 -50.387 1.00 10.25 138 MET A O 1
ATOM 1386 N N . GLU A 1 154 ? -42.113 -5.681 -49.599 1.00 13.51 139 GLU A N 1
ATOM 1387 C CA . GLU A 1 154 ? -41.115 -5.328 -50.599 1.00 11.64 139 GLU A CA 1
ATOM 1388 C C . GLU A 1 154 ? -40.010 -4.583 -49.868 1.00 10.98 139 GLU A C 1
ATOM 1389 O O . GLU A 1 154 ? -40.279 -3.952 -48.850 1.00 8.87 139 GLU A O 1
ATOM 1401 N N . ALA A 1 155 ? -38.780 -4.697 -50.375 1.00 13.12 140 ALA A N 1
ATOM 1402 C CA . ALA A 1 155 ? -37.575 -4.073 -49.817 1.00 9.67 140 ALA A CA 1
ATOM 1403 C C . ALA A 1 155 ? -36.912 -3.229 -50.900 1.00 12.15 140 ALA A C 1
ATOM 1404 O O . ALA A 1 155 ? -36.655 -3.724 -52.005 1.00 10.31 140 ALA A O 1
ATOM 1411 N N . VAL A 1 156 ? -36.605 -1.968 -50.574 1.00 7.42 141 VAL A N 1
ATOM 1412 C CA . VAL A 1 156 ? -35.977 -1.040 -51.507 1.00 6.19 141 VAL A CA 1
ATOM 1413 C C . VAL A 1 156 ? -34.961 -0.202 -50.757 1.00 9.36 141 VAL A C 1
ATOM 1414 O O . VAL A 1 156 ? -35.003 -0.082 -49.530 1.00 7.71 141 VAL A O 1
ATOM 1427 N N . SER A 1 157 ? -34.045 0.387 -51.515 1.00 7.70 142 SER A N 1
ATOM 1428 C CA . SER A 1 157 ? -32.987 1.216 -50.957 1.00 6.87 142 SER A CA 1
ATOM 1429 C C . SER A 1 157 ? -33.118 2.653 -51.448 1.00 8.47 142 SER A C 1
ATOM 1430 O O . SER A 1 157 ? -33.267 2.890 -52.650 1.00 6.32 142 SER A O 1
ATOM 1438 N N . LEU A 1 158 ? -32.999 3.610 -50.528 1.00 5.98 143 LEU A N 1
ATOM 1439 C CA . LEU A 1 158 ? -32.797 5.003 -50.867 1.00 5.45 143 LEU A CA 1
ATOM 1440 C C . LEU A 1 158 ? -31.341 5.441 -50.686 1.00 9.30 143 LEU A C 1
ATOM 1441 O O . LEU A 1 158 ? -31.022 6.609 -50.913 1.00 8.29 143 LEU A O 1
ATOM 1457 N N . GLY A 1 159 ? -30.451 4.528 -50.315 1.00 7.03 144 GLY A N 1
ATOM 1458 C CA . GLY A 1 159 ? -29.059 4.888 -50.122 1.00 7.06 144 GLY A CA 1
ATOM 1459 C C . GLY A 1 159 ? -28.887 6.066 -49.173 1.00 9.51 144 GLY A C 1
ATOM 1460 O O . GLY A 1 159 ? -29.522 6.160 -48.114 1.00 7.13 144 GLY A O 1
ATOM 1464 N N . LYS A 1 160 ? -27.976 6.969 -49.530 1.00 7.98 145 LYS A N 1
ATOM 1465 C CA . LYS A 1 160 ? -27.804 8.207 -48.785 1.00 8.21 145 LYS A CA 1
ATOM 1466 C C . LYS A 1 160 ? -28.590 9.361 -49.383 1.00 13.39 145 LYS A C 1
ATOM 1467 O O . LYS A 1 160 ? -28.422 10.513 -48.946 1.00 10.07 145 LYS A O 1
ATOM 1486 N N . GLU A 1 161 ? -29.488 9.077 -50.328 1.00 13.70 146 GLU A N 1
ATOM 1487 C CA . GLU A 1 161 ? -30.060 10.127 -51.160 1.00 10.38 146 GLU A CA 1
ATOM 1488 C C . GLU A 1 161 ? -31.191 10.904 -50.490 1.00 16.18 146 GLU A C 1
ATOM 1489 O O . GLU A 1 161 ? -31.547 11.982 -50.974 1.00 14.49 146 GLU A O 1
ATOM 1501 N N . LYS A 1 162 ? -31.771 10.402 -49.409 1.00 9.69 147 LYS A N 1
ATOM 1502 C CA . LYS A 1 162 ? -32.964 10.999 -48.812 1.00 9.90 147 LYS A CA 1
ATOM 1503 C C . LYS A 1 162 ? -32.752 11.124 -47.312 1.00 7.35 147 LYS A C 1
ATOM 1504 O O . LYS A 1 162 ? -33.460 10.499 -46.522 1.00 11.07 147 LYS A O 1
ATOM 1523 N N . PRO A 1 163 ? -31.760 11.925 -46.890 1.00 9.72 148 PRO A N 1
ATOM 1524 C CA . PRO A 1 163 ? -31.506 12.077 -45.454 1.00 12.31 148 PRO A CA 1
ATOM 1525 C C . PRO A 1 163 ? -32.688 12.709 -44.742 1.00 14.39 148 PRO A C 1
ATOM 1526 O O . PRO A 1 163 ? -33.312 13.655 -45.237 1.00 16.41 148 PRO A O 1
ATOM 1537 N N . GLN A 1 164 ? -32.984 12.184 -43.566 1.00 12.97 149 GLN A N 1
ATOM 1538 C CA . GLN A 1 164 ? -34.002 12.754 -42.715 1.00 18.02 149 GLN A CA 1
ATOM 1539 C C . GLN A 1 164 ? -33.419 13.924 -41.934 1.00 17.86 149 GLN A C 1
ATOM 1540 O O . GLN A 1 164 ? -33.981 15.023 -41.932 1.00 17.77 149 GLN A O 1
ATOM 1554 N N . ALA A 1 165 ? -32.287 13.699 -41.281 1.00 13.90 150 ALA A N 1
ATOM 1555 C CA . ALA A 1 165 ? -31.527 14.735 -40.578 1.00 12.34 150 ALA A CA 1
ATOM 1556 C C . ALA A 1 165 ? -30.446 15.219 -41.523 1.00 15.74 150 ALA A C 1
ATOM 1557 O O . ALA A 1 165 ? -29.727 14.407 -42.101 1.00 14.36 150 ALA A O 1
ATOM 1564 N N . THR A 1 166 ? -30.328 16.535 -41.690 1.00 16.70 151 THR A N 1
ATOM 1565 C CA . THR A 1 166 ? -29.527 17.085 -42.776 1.00 10.56 151 THR A CA 1
ATOM 1566 C C . THR A 1 166 ? -28.191 17.675 -42.315 1.00 17.37 151 THR A C 1
ATOM 1567 O O . THR A 1 166 ? -27.488 18.305 -43.121 1.00 18.36 151 THR A O 1
ATOM 1578 N N . GLY A 1 167 ? -27.823 17.490 -41.057 1.00 17.83 152 GLY A N 1
ATOM 1579 C CA . GLY A 1 167 ? -26.529 17.916 -40.570 1.00 18.54 152 GLY A CA 1
ATOM 1580 C C . GLY A 1 167 ? -25.409 16.948 -40.900 1.00 17.89 152 GLY A C 1
ATOM 1581 O O . GLY A 1 167 ? -25.609 15.859 -41.438 1.00 17.82 152 GLY A O 1
ATOM 1585 N N . HIS A 1 168 ? -24.183 17.359 -40.548 1.00 14.56 153 HIS A N 1
ATOM 1586 C CA . HIS A 1 168 ? -22.990 16.654 -40.988 1.00 9.68 153 HIS A CA 1
ATOM 1587 C C . HIS A 1 168 ? -22.149 16.210 -39.797 1.00 14.09 153 HIS A C 1
ATOM 1588 O O . HIS A 1 168 ? -20.924 16.389 -39.779 1.00 12.77 153 HIS A O 1
ATOM 1602 N N . ASP A 1 169 ? -22.800 15.611 -38.803 1.00 12.75 154 ASP A N 1
ATOM 1603 C CA . ASP A 1 169 ? -22.121 14.912 -37.725 1.00 11.52 154 ASP A CA 1
ATOM 1604 C C . ASP A 1 169 ? -22.998 13.766 -37.221 1.00 12.59 154 ASP A C 1
ATOM 1605 O O . ASP A 1 169 ? -24.108 13.536 -37.704 1.00 11.96 154 ASP A O 1
ATOM 1614 N N . GLU A 1 170 ? -22.496 13.071 -36.209 1.00 13.82 155 GLU A N 1
ATOM 1615 C CA . GLU A 1 170 ? -23.153 11.845 -35.743 1.00 12.79 155 GLU A CA 1
ATOM 1616 C C . GLU A 1 170 ? -24.570 12.088 -35.217 1.00 14.87 155 GLU A C 1
ATOM 1617 O O . GLU A 1 170 ? -25.404 11.174 -35.234 1.00 12.69 155 GLU A O 1
ATOM 1629 N N . ALA A 1 171 ? -24.874 13.290 -34.734 1.00 14.66 156 ALA A N 1
ATOM 1630 C CA . ALA A 1 171 ? -26.236 13.553 -34.284 1.00 16.56 156 ALA A CA 1
ATOM 1631 C C . ALA A 1 171 ? -27.239 13.379 -35.422 1.00 19.16 156 ALA A C 1
ATOM 1632 O O . ALA A 1 171 ? -28.374 12.931 -35.202 1.00 19.66 156 ALA A O 1
ATOM 1639 N N . SER A 1 172 ? -26.849 13.757 -36.637 1.00 12.09 157 SER A N 1
ATOM 1640 C CA . SER A 1 172 ? -27.685 13.525 -37.810 1.00 13.53 157 SER A CA 1
ATOM 1641 C C . SER A 1 172 ? -27.466 12.115 -38.360 1.00 11.94 157 SER A C 1
ATOM 1642 O O . SER A 1 172 ? -28.430 11.412 -38.695 1.00 11.61 157 SER A O 1
ATOM 1650 N N . TRP A 1 173 ? -26.214 11.670 -38.449 1.00 9.66 158 TRP A N 1
ATOM 1651 C CA . TRP A 1 173 ? -25.953 10.413 -39.152 1.00 9.17 158 TRP A CA 1
ATOM 1652 C C . TRP A 1 173 ? -26.647 9.243 -38.473 1.00 8.99 158 TRP A C 1
ATOM 1653 O O . TRP A 1 173 ? -27.126 8.328 -39.158 1.00 8.48 158 TRP A O 1
ATOM 1674 N N . ALA A 1 174 ? -26.732 9.245 -37.129 1.00 10.77 159 ALA A N 1
ATOM 1675 C CA . ALA A 1 174 ? -27.380 8.116 -36.468 1.00 7.96 159 ALA A CA 1
ATOM 1676 C C . ALA A 1 174 ? -28.849 8.013 -36.855 1.00 8.83 159 ALA A C 1
ATOM 1677 O O . ALA A 1 174 ? -29.390 6.903 -36.883 1.00 10.93 159 ALA A O 1
ATOM 1684 N N . GLN A 1 175 ? -29.518 9.153 -37.112 1.00 6.34 160 GLN A N 1
ATOM 1685 C CA . GLN A 1 175 ? -30.926 9.141 -37.501 1.00 9.79 160 GLN A CA 1
ATOM 1686 C C . GLN A 1 175 ? -31.113 8.614 -38.914 1.00 7.98 160 GLN A C 1
ATOM 1687 O O . GLN A 1 175 ? -32.227 8.226 -39.282 1.00 9.23 160 GLN A O 1
ATOM 1701 N N . ASN A 1 176 ? -30.069 8.655 -39.729 1.00 5.84 161 ASN A N 1
ATOM 1702 C CA . ASN A 1 176 ? -30.185 8.303 -41.126 1.00 9.28 161 ASN A CA 1
ATOM 1703 C C . ASN A 1 176 ? -29.786 6.863 -41.419 1.00 9.21 161 ASN A C 1
ATOM 1704 O O . ASN A 1 176 ? -30.038 6.386 -42.534 1.00 7.64 161 ASN A O 1
ATOM 1715 N N . ARG A 1 177 ? -29.172 6.167 -40.458 1.00 6.55 162 ARG A N 1
ATOM 1716 C CA . ARG A 1 177 ? -28.832 4.750 -40.631 1.00 7.59 162 ARG A CA 1
ATOM 1717 C C . ARG A 1 177 ? -30.083 4.005 -40.190 1.00 9.59 162 ARG A C 1
ATOM 1718 O O . ARG A 1 177 ? -30.243 3.641 -39.027 1.00 8.00 162 ARG A O 1
ATOM 1739 N N . ARG A 1 178 ? -31.029 3.857 -41.124 1.00 5.52 163 ARG A N 1
ATOM 1740 C CA . ARG A 1 178 ? -32.402 3.590 -40.720 1.00 4.20 163 ARG A CA 1
ATOM 1741 C C . ARG A 1 178 ? -33.181 2.856 -41.814 1.00 9.49 163 ARG A C 1
ATOM 1742 O O . ARG A 1 178 ? -33.003 3.133 -43.003 1.00 5.90 163 ARG A O 1
ATOM 1763 N N . ALA A 1 179 ? -34.007 1.891 -41.410 1.00 6.20 164 ALA A N 1
ATOM 1764 C CA . ALA A 1 179 ? -35.006 1.293 -42.294 1.00 7.78 164 ALA A CA 1
ATOM 1765 C C . ALA A 1 179 ? -36.387 1.662 -41.787 1.00 10.72 164 ALA A C 1
ATOM 1766 O O . ALA A 1 179 ? -36.666 1.540 -40.593 1.00 10.91 164 ALA A O 1
ATOM 1773 N N . ASP A 1 180 ? -37.253 2.075 -42.694 1.00 8.23 165 ASP A N 1
ATOM 1774 C CA . ASP A 1 180 ? -38.620 2.456 -42.365 1.00 7.81 165 ASP A CA 1
ATOM 1775 C C . ASP A 1 180 ? -39.596 1.420 -42.907 1.00 8.82 165 ASP A C 1
ATOM 1776 O O . ASP A 1 180 ? -39.448 0.933 -44.039 1.00 7.27 165 ASP A O 1
ATOM 1785 N N . LEU A 1 181 ? -40.593 1.091 -42.100 1.00 9.12 166 LEU A N 1
ATOM 1786 C CA . LEU A 1 181 ? -41.750 0.320 -42.552 1.00 6.02 166 LEU A CA 1
ATOM 1787 C C . LEU A 1 181 ? -42.794 1.317 -43.050 1.00 8.33 166 LEU A C 1
ATOM 1788 O O . LEU A 1 181 ? -43.371 2.083 -42.265 1.00 8.23 166 LEU A O 1
ATOM 1804 N N . VAL A 1 182 ? -43.003 1.352 -44.351 1.00 4.59 167 VAL A N 1
ATOM 1805 C CA . VAL A 1 182 ? -43.948 2.300 -44.952 1.00 7.16 167 VAL A CA 1
ATOM 1806 C C . VAL A 1 182 ? -45.151 1.536 -45.483 1.00 8.91 167 VAL A C 1
ATOM 1807 O O . VAL A 1 182 ? -45.082 0.904 -46.545 1.00 8.90 167 VAL A O 1
ATOM 1820 N N . TYR A 1 183 ? -46.277 1.637 -44.780 1.00 8.98 168 TYR A N 1
ATOM 1821 C CA . TYR A 1 183 ? -47.480 0.932 -45.187 1.00 10.47 168 TYR A CA 1
ATOM 1822 C C . TYR A 1 183 ? -48.167 1.607 -46.373 1.00 10.65 168 TYR A C 1
ATOM 1823 O O . TYR A 1 183 ? -48.279 2.836 -46.455 1.00 11.89 168 TYR A O 1
ATOM 1841 N N . GLN A 1 184 ? -48.617 0.790 -47.305 1.00 14.29 169 GLN A N 1
ATOM 1842 C CA . GLN A 1 184 ? -49.374 1.312 -48.433 1.00 20.14 169 GLN A CA 1
ATOM 1843 C C . GLN A 1 184 ? -50.795 1.581 -47.938 1.00 20.00 169 GLN A C 1
ATOM 1844 O O . GLN A 1 184 ? -51.486 0.652 -47.494 1.00 15.98 169 GLN A O 1
ATOM 1858 N N . GLN A 1 185 ? -51.186 2.864 -47.909 1.00 20.51 170 GLN A N 1
ATOM 1859 C CA . GLN A 1 185 ? -52.503 3.296 -47.400 1.00 20.96 170 GLN A CA 1
ATOM 1860 C C . GLN A 1 185 ? -53.307 4.153 -48.390 1.00 25.58 170 GLN A C 1
ATOM 1861 O O . GLN A 1 185 ? -52.744 4.755 -49.288 1.00 29.78 170 GLN A O 1
ATOM 1875 N N . ASP B 1 67 ? -10.273 4.343 -36.669 1.00 59.27 52 ASP B N 1
ATOM 1876 C CA . ASP B 1 67 ? -10.115 5.704 -37.164 1.00 43.36 52 ASP B CA 1
ATOM 1877 C C . ASP B 1 67 ? -10.763 6.676 -36.202 1.00 33.89 52 ASP B C 1
ATOM 1878 O O . ASP B 1 67 ? -11.985 6.621 -36.013 1.00 29.66 52 ASP B O 1
ATOM 1886 N N . PRO B 1 68 ? -9.985 7.584 -35.604 1.00 36.11 53 PRO B N 1
ATOM 1887 C CA . PRO B 1 68 ? -10.621 8.595 -34.747 1.00 33.61 53 PRO B CA 1
ATOM 1888 C C . PRO B 1 68 ? -11.703 9.372 -35.469 1.00 21.29 53 PRO B C 1
ATOM 1889 O O . PRO B 1 68 ? -12.619 9.881 -34.815 1.00 22.95 53 PRO B O 1
ATOM 1900 N N . LEU B 1 69 ? -11.642 9.465 -36.799 1.00 22.36 54 LEU B N 1
ATOM 1901 C CA . LEU B 1 69 ? -12.652 10.212 -37.540 1.00 23.62 54 LEU B CA 1
ATOM 1902 C C . LEU B 1 69 ? -14.055 9.612 -37.401 1.00 30.64 54 LEU B C 1
ATOM 1903 O O . LEU B 1 69 ? -15.051 10.320 -37.600 1.00 23.07 54 LEU B O 1
ATOM 1919 N N . ASN B 1 70 ? -14.165 8.328 -37.074 1.00 17.78 55 ASN B N 1
ATOM 1920 C CA . ASN B 1 70 ? -15.468 7.693 -36.910 1.00 19.54 55 ASN B CA 1
ATOM 1921 C C . ASN B 1 70 ? -15.745 7.333 -35.456 1.00 19.05 55 ASN B C 1
ATOM 1922 O O . ASN B 1 70 ? -16.701 6.600 -35.178 1.00 23.53 55 ASN B O 1
ATOM 1933 N N . ASP B 1 71 ? -14.939 7.848 -34.541 1.00 22.29 56 ASP B N 1
ATOM 1934 C CA . ASP B 1 71 ? -15.123 7.593 -33.142 1.00 23.05 56 ASP B CA 1
ATOM 1935 C C . ASP B 1 71 ? -15.947 8.711 -32.543 1.00 30.76 56 ASP B C 1
ATOM 1936 O O . ASP B 1 71 ? -15.523 9.825 -32.451 1.00 20.74 56 ASP B O 1
ATOM 1945 N N . PRO B 1 72 ? -17.196 8.305 -32.089 1.00 28.17 57 PRO B N 1
ATOM 1946 C CA . PRO B 1 72 ? -18.033 9.357 -31.523 1.00 22.45 57 PRO B CA 1
ATOM 1947 C C . PRO B 1 72 ? -17.504 9.969 -30.274 1.00 22.59 57 PRO B C 1
ATOM 1948 O O . PRO B 1 72 ? -18.052 10.960 -29.872 1.00 36.05 57 PRO B O 1
ATOM 1959 N N . ASN B 1 73 ? -16.514 9.387 -29.640 1.00 28.57 58 ASN B N 1
ATOM 1960 C CA . ASN B 1 73 ? -16.003 9.969 -28.426 1.00 30.92 58 ASN B CA 1
ATOM 1961 C C . ASN B 1 73 ? -14.663 10.707 -28.628 1.00 30.62 58 ASN B C 1
ATOM 1962 O O . ASN B 1 73 ? -14.007 11.126 -27.705 1.00 29.64 58 ASN B O 1
ATOM 1973 N N . SER B 1 74 ? -14.298 10.887 -29.885 1.00 25.72 59 SER B N 1
ATOM 1974 C CA . SER B 1 74 ? -13.123 11.632 -30.239 1.00 20.76 59 SER B CA 1
ATOM 1975 C C . SER B 1 74 ? -13.496 13.094 -30.332 1.00 22.82 59 SER B C 1
ATOM 1976 O O . SER B 1 74 ? -14.611 13.428 -30.624 1.00 19.01 59 SER B O 1
ATOM 1984 N N . PRO B 1 75 ? -12.457 13.967 -30.066 1.00 22.61 60 PRO B N 1
ATOM 1985 C CA . PRO B 1 75 ? -12.795 15.383 -30.238 1.00 18.56 60 PRO B CA 1
ATOM 1986 C C . PRO B 1 75 ? -13.165 15.668 -31.699 1.00 15.98 60 PRO B C 1
ATOM 1987 O O . PRO B 1 75 ? -13.844 16.598 -31.958 1.00 19.36 60 PRO B O 1
ATOM 1998 N N . LEU B 1 76 ? -12.667 14.872 -32.626 1.00 17.80 61 LEU B N 1
ATOM 1999 C CA . LEU B 1 76 ? -13.012 15.009 -34.034 1.00 18.18 61 LEU B CA 1
ATOM 2000 C C . LEU B 1 76 ? -14.511 14.843 -34.302 1.00 18.26 61 LEU B C 1
ATOM 2001 O O . LEU B 1 76 ? -14.967 15.166 -35.408 1.00 14.58 61 LEU B O 1
ATOM 2017 N N . ALA B 1 77 ? -15.288 14.351 -33.333 1.00 15.16 62 ALA B N 1
ATOM 2018 C CA . ALA B 1 77 ? -16.722 14.170 -33.541 1.00 16.10 62 ALA B CA 1
ATOM 2019 C C . ALA B 1 77 ? -17.439 15.476 -33.858 1.00 15.39 62 ALA B C 1
ATOM 2020 O O . ALA B 1 77 ? -18.456 15.465 -34.569 1.00 12.99 62 ALA B O 1
ATOM 2027 N N . LYS B 1 78 ? -16.980 16.592 -33.293 1.00 13.34 63 LYS B N 1
ATOM 2028 C CA . LYS B 1 78 ? -17.564 17.894 -33.602 1.00 15.33 63 LYS B CA 1
ATOM 2029 C C . LYS B 1 78 ? -17.041 18.388 -34.948 1.00 14.27 63 LYS B C 1
ATOM 2030 O O . LYS B 1 78 ? -15.846 18.288 -35.245 1.00 15.12 63 LYS B O 1
ATOM 2049 N N . ARG B 1 79 ? -17.954 18.900 -35.772 1.00 11.75 64 ARG B N 1
ATOM 2050 C CA . ARG B 1 79 ? -17.670 19.189 -37.174 1.00 13.24 64 ARG B CA 1
ATOM 2051 C C . ARG B 1 79 ? -18.048 20.601 -37.582 1.00 10.29 64 ARG B C 1
ATOM 2052 O O . ARG B 1 79 ? -17.935 20.938 -38.768 1.00 13.61 64 ARG B O 1
ATOM 2073 N N . SER B 1 80 ? -18.530 21.430 -36.664 1.00 10.27 65 SER B N 1
ATOM 2074 C CA . SER B 1 80 ? -19.182 22.657 -37.065 1.00 13.11 65 SER B CA 1
ATOM 2075 C C . SER B 1 80 ? -18.666 23.841 -36.275 1.00 14.89 65 SER B C 1
ATOM 2076 O O . SER B 1 80 ? -18.384 23.732 -35.078 1.00 10.44 65 SER B O 1
ATOM 2084 N N . ILE B 1 81 ? -18.611 24.969 -36.970 1.00 10.91 66 ILE B N 1
ATOM 2085 C CA . ILE B 1 81 ? -18.202 26.266 -36.439 1.00 9.44 66 ILE B CA 1
ATOM 2086 C C . ILE B 1 81 ? -19.358 27.222 -36.667 1.00 10.41 66 ILE B C 1
ATOM 2087 O O . ILE B 1 81 ? -19.817 27.379 -37.802 1.00 10.71 66 ILE B O 1
ATOM 2103 N N . TYR B 1 82 ? -19.822 27.872 -35.603 1.00 9.63 67 TYR B N 1
ATOM 2104 C CA . TYR B 1 82 ? -20.983 28.750 -35.675 1.00 8.42 67 TYR B CA 1
ATOM 2105 C C . TYR B 1 82 ? -20.560 30.213 -35.597 1.00 9.50 67 TYR B C 1
ATOM 2106 O O . TYR B 1 82 ? -19.601 30.553 -34.895 1.00 12.13 67 TYR B O 1
ATOM 2124 N N . PHE B 1 83 ? -21.312 31.068 -36.300 1.00 9.70 68 PHE B N 1
ATOM 2125 C CA . PHE B 1 83 ? -20.960 32.470 -36.514 1.00 10.00 68 PHE B CA 1
ATOM 2126 C C . PHE B 1 83 ? -22.059 33.410 -36.044 1.00 10.48 68 PHE B C 1
ATOM 2127 O O . PHE B 1 83 ? -23.252 33.079 -36.079 1.00 8.80 68 PHE B O 1
ATOM 2144 N N . ASP B 1 84 ? -21.649 34.621 -35.683 1.00 12.73 69 ASP B N 1
ATOM 2145 C CA . ASP B 1 84 ? -22.586 35.684 -35.339 1.00 16.77 69 ASP B CA 1
ATOM 2146 C C . ASP B 1 84 ? -23.202 36.320 -36.589 1.00 15.11 69 ASP B C 1
ATOM 2147 O O . ASP B 1 84 ? -22.735 36.139 -37.714 1.00 11.70 69 ASP B O 1
ATOM 2156 N N . PHE B 1 85 ? -24.287 37.064 -36.377 1.00 15.44 70 PHE B N 1
ATOM 2157 C CA . PHE B 1 85 ? -25.035 37.635 -37.495 1.00 17.99 70 PHE B CA 1
ATOM 2158 C C . PHE B 1 85 ? -24.153 38.538 -38.352 1.00 13.30 70 PHE B C 1
ATOM 2159 O O . PHE B 1 85 ? -23.481 39.445 -37.845 1.00 9.59 70 PHE B O 1
ATOM 2176 N N . ASP B 1 86 ? -24.176 38.290 -39.656 1.00 12.96 71 ASP B N 1
ATOM 2177 C CA . ASP B 1 86 ? -23.421 39.059 -40.650 1.00 13.83 71 ASP B CA 1
ATOM 2178 C C . ASP B 1 86 ? -21.909 39.046 -40.402 1.00 12.78 71 ASP B C 1
ATOM 2179 O O . ASP B 1 86 ? -21.204 39.970 -40.805 1.00 16.85 71 ASP B O 1
ATOM 2188 N N . SER B 1 87 ? -21.366 38.009 -39.768 1.00 9.59 72 SER B N 1
ATOM 2189 C CA . SER B 1 87 ? -19.930 37.948 -39.516 1.00 11.32 72 SER B CA 1
ATOM 2190 C C . SER B 1 87 ? -19.336 36.641 -40.043 1.00 12.02 72 SER B C 1
ATOM 2191 O O . SER B 1 87 ? -19.991 35.595 -40.056 1.00 9.31 7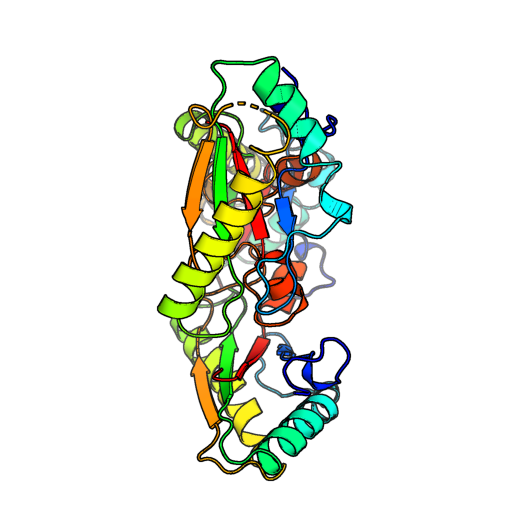2 SER B O 1
ATOM 2199 N N . TYR B 1 88 ? -18.089 36.708 -40.504 1.00 9.28 73 TYR B N 1
ATOM 2200 C CA . TYR B 1 88 ? -17.310 35.510 -40.785 1.00 9.34 73 TYR B CA 1
ATOM 2201 C C . TYR B 1 88 ? -16.137 35.353 -39.828 1.00 11.14 73 TYR B C 1
ATOM 2202 O O . TYR B 1 88 ? -15.180 34.617 -40.118 1.00 9.12 73 TYR B O 1
ATOM 2220 N N . SER B 1 89 ? -16.203 36.008 -38.678 1.00 9.82 74 SER B N 1
ATOM 2221 C CA . SER B 1 89 ? -15.172 35.833 -37.673 1.00 9.48 74 SER B CA 1
ATOM 2222 C C . SER B 1 89 ? -15.265 34.443 -37.041 1.00 9.52 74 SER B C 1
ATOM 2223 O O . SER B 1 89 ? -16.332 34.030 -36.587 1.00 10.91 74 SER B O 1
ATOM 2231 N N . VAL B 1 90 ? -14.145 33.727 -37.017 1.00 10.34 75 VAL B N 1
ATOM 2232 C CA . VAL B 1 90 ? -14.058 32.445 -36.314 1.00 10.51 75 VAL B CA 1
ATOM 2233 C C . VAL B 1 90 ? -13.787 32.729 -34.845 1.00 15.05 75 VAL B C 1
ATOM 2234 O O . VAL B 1 90 ? -12.705 33.204 -34.474 1.00 12.97 75 VAL B O 1
ATOM 2247 N N . LYS B 1 91 ? -14.749 32.385 -33.998 1.00 14.58 76 LYS B N 1
ATOM 2248 C CA . LYS B 1 91 ? -14.616 32.679 -32.580 1.00 13.69 76 LYS B CA 1
ATOM 2249 C C . LYS B 1 91 ? -13.541 31.818 -31.935 1.00 15.21 76 LYS B C 1
ATOM 2250 O O . LYS B 1 91 ? -13.303 30.669 -32.319 1.00 12.32 76 LYS B O 1
ATOM 2269 N N . ASP B 1 92 ? -12.899 32.379 -30.908 1.00 13.56 77 ASP B N 1
ATOM 2270 C CA . ASP B 1 92 ? -11.793 31.677 -30.281 1.00 14.48 77 ASP B CA 1
ATOM 2271 C C . ASP B 1 92 ? -12.236 30.391 -29.608 1.00 13.03 77 ASP B C 1
ATOM 2272 O O . ASP B 1 92 ? -11.403 29.497 -29.397 1.00 14.72 77 ASP B O 1
ATOM 2281 N N . GLU B 1 93 ? -13.516 30.269 -29.247 1.00 17.43 78 GLU B N 1
ATOM 2282 C CA . GLU B 1 93 ? -13.946 29.029 -28.612 1.00 17.81 78 GLU B CA 1
ATOM 2283 C C . GLU B 1 93 ? -13.782 27.842 -29.549 1.00 18.63 78 GLU B C 1
ATOM 2284 O O . GLU B 1 93 ? -13.806 26.690 -29.094 1.00 20.31 78 GLU B O 1
ATOM 2296 N N . TYR B 1 94 ? -13.586 28.096 -30.845 1.00 14.85 79 TYR B N 1
ATOM 2297 C CA . TYR B 1 94 ? -13.432 27.041 -31.831 1.00 14.23 79 TYR B CA 1
ATOM 2298 C C . TYR B 1 94 ? -11.984 26.731 -32.150 1.00 17.35 79 TYR B C 1
ATOM 2299 O O . TYR B 1 94 ? -11.721 25.763 -32.869 1.00 16.73 79 TYR B O 1
ATOM 2317 N N . GLN B 1 95 ? -11.023 27.469 -31.598 1.00 14.07 80 GLN B N 1
ATOM 2318 C CA . GLN B 1 95 ? -9.637 27.151 -31.923 1.00 12.14 80 GLN B CA 1
ATOM 2319 C C . GLN B 1 95 ? -9.271 25.744 -31.493 1.00 12.09 80 GLN B C 1
ATOM 2320 O O . GLN B 1 95 ? -8.557 25.062 -32.246 1.00 15.08 80 GLN B O 1
ATOM 2334 N N . PRO B 1 96 ? -9.721 25.236 -30.345 1.00 17.78 81 PRO B N 1
ATOM 2335 C CA . PRO B 1 96 ? -9.313 23.871 -29.963 1.00 18.35 81 PRO B CA 1
ATOM 2336 C C . PRO B 1 96 ? -9.824 22.817 -30.933 1.00 18.41 81 PRO B C 1
ATOM 2337 O O . PRO B 1 96 ? -9.077 21.899 -31.312 1.00 15.45 81 PR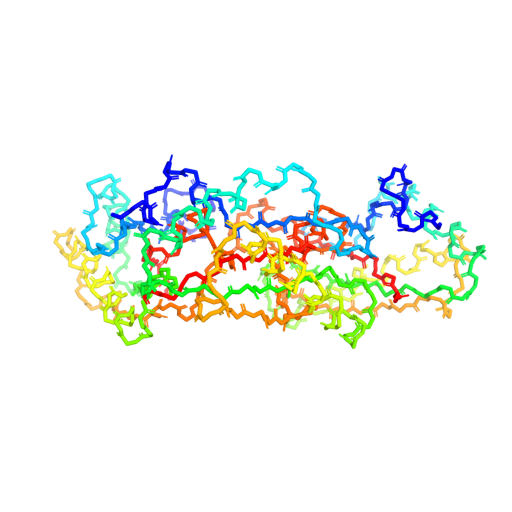O B O 1
ATOM 2348 N N . LEU B 1 97 ? -11.076 22.961 -31.381 1.00 17.55 82 LEU B N 1
ATOM 2349 C CA . LEU B 1 97 ? -11.638 22.055 -32.378 1.00 16.36 82 LEU B CA 1
ATOM 2350 C C . LEU B 1 97 ? -10.808 22.072 -33.646 1.00 14.63 82 LEU B C 1
ATOM 2351 O O . LEU B 1 97 ? -10.525 21.018 -34.226 1.00 17.58 82 LEU B O 1
ATOM 2367 N N . MET B 1 98 ? -10.405 23.264 -34.103 1.00 14.96 83 MET B N 1
ATOM 2368 C CA A MET B 1 98 ? -9.627 23.342 -35.332 0.03 16.66 83 MET B CA 1
ATOM 2369 C CA B MET B 1 98 ? -9.634 23.335 -35.335 0.97 16.64 83 MET B CA 1
ATOM 2370 C C . MET B 1 98 ? -8.234 22.751 -35.137 1.00 18.92 83 MET B C 1
ATOM 2371 O O . MET B 1 98 ? -7.692 22.113 -36.047 1.00 18.11 83 MET B O 1
ATOM 2398 N N . GLN B 1 99 ? -7.653 22.934 -33.951 1.00 17.97 84 GLN B N 1
ATOM 2399 C CA . GLN B 1 99 ? -6.365 22.324 -33.631 1.00 13.69 84 GLN B CA 1
ATOM 2400 C C . GLN B 1 99 ? -6.451 20.808 -33.708 1.00 11.76 84 GLN B C 1
ATOM 2401 O O . GLN B 1 99 ? -5.520 20.133 -34.175 1.00 15.19 84 GLN B O 1
ATOM 2415 N N . GLN B 1 100 ? -7.559 20.256 -33.234 1.00 14.23 85 GLN B N 1
ATOM 2416 C CA . GLN B 1 100 ? -7.743 18.814 -33.274 1.00 19.98 85 GLN B CA 1
ATOM 2417 C C . GLN B 1 100 ? -7.833 18.315 -34.711 1.00 12.53 85 GLN B C 1
ATOM 2418 O O . GLN B 1 100 ? -7.164 17.344 -35.087 1.00 14.82 85 GLN B O 1
ATOM 2432 N N . HIS B 1 101 ? -8.646 18.975 -35.536 1.00 12.18 86 HIS B N 1
ATOM 2433 C CA . HIS B 1 101 ? -8.776 18.567 -36.924 1.00 10.56 86 HIS B CA 1
ATOM 2434 C C . HIS B 1 101 ? -7.484 18.826 -37.694 1.00 17.37 86 HIS B C 1
ATOM 2435 O O . HIS B 1 101 ? -7.107 18.033 -38.564 1.00 16.32 86 HIS B O 1
ATOM 2449 N N . ALA B 1 102 ? -6.786 19.916 -37.373 1.00 11.94 87 ALA B N 1
ATOM 2450 C CA . ALA B 1 102 ? -5.472 20.158 -37.957 1.00 14.95 87 ALA B CA 1
ATOM 2451 C C . ALA B 1 102 ? -4.507 19.023 -37.627 1.00 18.93 87 ALA B C 1
ATOM 2452 O O . ALA B 1 102 ? -3.827 18.493 -38.515 1.00 15.41 87 ALA B O 1
ATOM 2459 N N . GLN B 1 103 ? -4.427 18.634 -36.355 1.00 19.53 88 GLN B N 1
ATOM 2460 C CA . GLN B 1 103 ? -3.560 17.517 -35.995 1.00 21.41 88 GLN B CA 1
ATOM 2461 C C . GLN B 1 103 ? -3.917 16.263 -36.782 1.00 20.80 88 GLN B C 1
ATOM 2462 O O . GLN B 1 103 ? -3.032 15.567 -37.287 1.00 22.18 88 GLN B O 1
ATOM 2466 N N . TYR B 1 104 ? -5.209 15.956 -36.905 1.00 17.45 89 TYR B N 1
ATOM 2467 C CA . TYR B 1 104 ? -5.609 14.761 -37.652 1.00 20.11 89 TYR B CA 1
ATOM 2468 C C . TYR B 1 104 ? -5.179 14.851 -39.119 1.00 20.65 89 TYR B C 1
ATOM 2469 O O . TYR B 1 104 ? -4.619 13.899 -39.687 1.00 19.21 89 TYR B O 1
ATOM 2487 N N . LEU B 1 105 ? -5.454 15.983 -39.755 1.00 16.46 90 LEU B N 1
ATOM 2488 C CA . LEU B 1 105 ? -5.150 16.141 -41.169 1.00 21.77 90 LEU B CA 1
ATOM 2489 C C . LEU B 1 105 ? -3.649 16.046 -41.425 1.00 17.69 90 LEU B C 1
ATOM 2490 O O . LEU B 1 105 ? -3.210 15.395 -42.381 1.00 18.64 90 LEU B O 1
ATOM 2506 N N . LYS B 1 106 ? -2.850 16.674 -40.567 1.00 22.70 91 LYS B N 1
ATOM 2507 C CA . LYS B 1 106 ? -1.405 16.660 -40.757 1.00 22.81 91 LYS B CA 1
ATOM 2508 C C . LYS B 1 106 ? -0.854 15.240 -40.682 1.00 29.06 91 LYS B C 1
ATOM 2509 O O . LYS B 1 106 ? 0.047 14.878 -41.450 1.00 26.04 91 LYS B O 1
ATOM 2528 N N . SER B 1 107 ? -1.426 14.399 -39.818 1.00 25.08 92 SER B N 1
ATOM 2529 C CA . SER B 1 107 ? -0.934 13.037 -39.637 1.00 26.98 92 SER B CA 1
ATOM 2530 C C . SER B 1 107 ? -1.658 12.007 -40.509 1.00 30.98 92 SER B C 1
ATOM 2531 O O . SER B 1 107 ? -1.396 10.810 -40.363 1.00 23.19 92 SER B O 1
ATOM 2539 N N . HIS B 1 108 ? -2.532 12.449 -41.423 1.00 21.52 93 HIS B N 1
ATOM 2540 C CA . HIS B 1 108 ? -3.225 11.577 -42.376 1.00 22.53 93 HIS B CA 1
ATOM 2541 C C . HIS B 1 108 ? -3.261 12.264 -43.741 1.00 25.98 93 HIS B C 1
ATOM 2542 O O . HIS B 1 108 ? -4.310 12.753 -44.184 1.00 22.97 93 HIS B O 1
ATOM 2556 N N . PRO B 1 109 ? -2.123 12.318 -44.439 1.00 30.71 94 PRO B N 1
ATOM 2557 C CA . PRO B 1 109 ? -2.054 13.133 -45.671 1.00 31.70 94 PRO B CA 1
ATOM 2558 C C . PRO B 1 109 ? -2.998 12.691 -46.794 1.00 28.11 94 PRO B C 1
ATOM 2559 O O . PRO B 1 109 ? -3.175 13.453 -47.755 1.00 35.72 94 PRO B O 1
ATOM 2570 N N . GLN B 1 110 ? -3.602 11.504 -46.709 1.00 25.98 95 GLN B N 1
ATOM 2571 C CA . GLN B 1 110 ? -4.589 11.073 -47.694 1.00 29.75 95 GLN B CA 1
ATOM 2572 C C . GLN B 1 110 ? -5.958 11.691 -47.444 1.00 29.74 95 GLN B C 1
ATOM 2573 O O . GLN B 1 110 ? -6.805 11.681 -48.344 1.00 31.50 95 GLN B O 1
ATOM 2577 N N . ARG B 1 111 ? -6.191 12.221 -46.247 1.00 20.53 96 ARG B N 1
ATOM 2578 C CA . ARG B 1 111 ? -7.503 12.736 -45.895 1.00 23.05 96 ARG B CA 1
ATOM 2579 C C . ARG B 1 111 ? -7.673 14.141 -46.453 1.00 15.81 96 ARG B C 1
ATOM 2580 O O . ARG B 1 111 ? -6.765 14.971 -46.377 1.00 19.82 96 ARG B O 1
ATOM 2601 N N . HIS B 1 112 ? -8.835 14.378 -47.046 1.00 24.80 97 HIS B N 1
ATOM 2602 C CA . HIS B 1 112 ? -9.220 15.673 -47.583 1.00 17.97 97 HIS B CA 1
ATOM 2603 C C . HIS B 1 112 ? -10.510 16.096 -46.911 1.00 19.62 97 HIS B C 1
ATOM 2604 O O . HIS B 1 112 ? -11.390 15.268 -46.662 1.00 20.77 97 HIS B O 1
ATOM 2618 N N . VAL B 1 113 ? -10.610 17.383 -46.609 1.00 16.02 98 VAL B N 1
ATOM 2619 C CA . VAL B 1 113 ? -11.793 17.947 -45.973 1.00 17.92 98 VAL B CA 1
ATOM 2620 C C . VAL B 1 113 ? -12.347 19.066 -46.842 1.00 11.79 98 VAL B C 1
ATOM 2621 O O . VAL B 1 113 ? -11.596 19.927 -47.324 1.00 14.03 98 VAL B O 1
ATOM 2634 N N . LEU B 1 114 ? -13.656 19.050 -47.012 1.00 12.37 99 LEU B N 1
ATOM 2635 C CA . LEU B 1 114 ? -14.407 20.111 -47.654 1.00 14.76 99 LEU B CA 1
ATOM 2636 C C . LEU B 1 114 ? -15.045 20.981 -46.577 1.00 12.73 99 LEU B C 1
ATOM 2637 O O . LEU B 1 114 ? -15.851 20.481 -45.779 1.00 12.62 99 LEU B O 1
ATOM 2653 N N . ILE B 1 115 ? -14.703 22.270 -46.575 1.00 8.35 100 ILE B N 1
ATOM 2654 C CA . ILE B 1 115 ? -15.254 23.243 -45.633 1.00 4.69 100 ILE B CA 1
ATOM 2655 C C . ILE B 1 115 ? -16.431 23.922 -46.322 1.00 12.76 100 ILE B C 1
ATOM 2656 O O . ILE B 1 115 ? -16.247 24.654 -47.306 1.00 10.32 100 ILE B O 1
ATOM 2672 N N . GLN B 1 116 ? -17.646 23.674 -45.831 1.00 9.57 101 GLN B N 1
ATOM 2673 C CA . GLN B 1 116 ? -18.866 24.207 -46.440 1.00 6.51 101 GLN B CA 1
ATOM 2674 C C . GLN B 1 116 ? -19.444 25.348 -45.606 1.00 8.05 101 GLN B C 1
ATOM 2675 O O . GLN B 1 116 ? -19.869 25.129 -44.465 1.00 8.09 101 GLN B O 1
ATOM 2689 N N . GLY B 1 117 ? -19.542 26.539 -46.195 1.00 7.78 102 GLY B N 1
ATOM 2690 C CA . GLY B 1 117 ? -20.093 27.687 -45.487 1.00 9.25 102 GLY B CA 1
ATOM 2691 C C . GLY B 1 117 ? -21.581 27.883 -45.754 1.00 10.14 102 GLY B C 1
ATOM 2692 O O . GLY B 1 117 ? -22.061 27.693 -46.869 1.00 14.02 102 GLY B O 1
ATOM 2696 N N . ASN B 1 118 ? -22.304 28.275 -44.709 1.00 10.03 103 ASN B N 1
ATOM 2697 C CA . ASN B 1 118 ? -23.737 28.481 -44.771 1.00 9.82 103 ASN B CA 1
ATOM 2698 C C . ASN B 1 118 ? -24.121 29.787 -44.095 1.00 10.67 103 ASN B C 1
ATOM 2699 O O . ASN B 1 118 ? -23.388 30.317 -43.256 1.00 11.87 103 ASN B O 1
ATOM 2710 N N . THR B 1 119 ? -25.332 30.252 -44.411 1.00 8.53 104 THR B N 1
ATOM 2711 C CA . THR B 1 119 ? -25.881 31.474 -43.843 1.00 8.71 104 THR B CA 1
ATOM 2712 C C . THR B 1 119 ? -27.321 31.265 -43.391 1.00 10.57 104 THR B C 1
ATOM 2713 O O . THR B 1 119 ? -27.996 30.333 -43.820 1.00 10.49 104 THR B O 1
ATOM 2724 N N . ASP B 1 120 ? -27.817 32.181 -42.560 1.00 12.76 105 ASP B N 1
ATOM 2725 C CA . ASP B 1 120 ? -29.250 32.172 -42.297 1.00 15.98 105 ASP B CA 1
ATOM 2726 C C . ASP B 1 120 ? -29.956 32.894 -43.451 1.00 17.90 105 ASP B C 1
ATOM 2727 O O . ASP B 1 120 ? -29.316 33.399 -44.384 1.00 13.99 105 ASP B O 1
ATOM 2736 N N . GLU B 1 121 ? -31.293 32.916 -43.421 1.00 15.35 106 GLU B N 1
ATOM 2737 C CA . GLU B 1 121 ? -32.075 33.270 -44.609 1.00 17.02 106 GLU B CA 1
ATOM 2738 C C . GLU B 1 121 ? -32.113 34.767 -44.900 1.00 20.14 106 GLU B C 1
ATOM 2739 O O . GLU B 1 121 ? -32.612 35.169 -45.957 1.00 17.95 106 GLU B O 1
ATOM 2751 N N . ARG B 1 122 ? -31.608 35.607 -44.015 1.00 16.16 107 ARG B N 1
ATOM 2752 C CA . ARG B 1 122 ? -31.794 37.038 -44.201 1.00 18.10 107 ARG B CA 1
ATOM 2753 C C . ARG B 1 122 ? -30.746 37.602 -45.155 1.00 20.61 107 ARG B C 1
ATOM 2754 O O . ARG B 1 122 ? -29.550 37.306 -45.048 1.00 15.63 107 ARG B O 1
ATOM 2775 N N . GLY B 1 123 ? -31.212 38.387 -46.117 1.00 16.68 108 GLY B N 1
ATOM 2776 C CA . GLY B 1 123 ? -30.376 38.883 -47.190 1.00 15.44 108 GLY B CA 1
ATOM 2777 C C . GLY B 1 123 ? -30.552 38.078 -48.464 1.00 18.09 108 GLY B C 1
ATOM 2778 O O . GLY B 1 123 ? -31.148 37.001 -48.489 1.00 17.68 108 GLY B O 1
ATOM 2782 N N . THR B 1 124 ? -30.015 38.619 -49.552 1.00 19.84 109 THR B N 1
ATOM 2783 C CA . THR B 1 124 ? -30.214 37.993 -50.853 1.00 13.62 109 THR B CA 1
ATOM 2784 C C . THR B 1 124 ? -29.367 36.733 -51.015 1.00 14.39 109 THR B C 1
ATOM 2785 O O . THR B 1 124 ? -28.430 36.456 -50.259 1.00 17.71 109 THR B O 1
ATOM 2796 N N . SER B 1 125 ? -29.747 35.936 -52.010 1.00 15.87 110 SER B N 1
ATOM 2797 C CA . SER B 1 125 ? -28.969 34.752 -52.365 1.00 16.48 110 SER B CA 1
ATOM 2798 C C . SER B 1 125 ? -27.524 35.117 -52.700 1.00 19.55 110 SER B C 1
ATOM 2799 O O . SER B 1 125 ? -26.591 34.434 -52.260 1.00 15.92 110 SER B O 1
ATOM 2807 N N . GLU B 1 126 ? -27.324 36.198 -53.465 1.00 18.66 111 GLU B N 1
ATOM 2808 C CA . GLU B 1 126 ? -25.972 36.641 -53.812 1.00 21.84 111 GLU B CA 1
ATOM 2809 C C . GLU B 1 126 ? -25.187 37.040 -52.568 1.00 13.34 111 GLU B C 1
ATOM 2810 O O . GLU B 1 126 ? -24.040 36.620 -52.389 1.00 12.47 111 GLU B O 1
ATOM 2822 N N . TYR B 1 127 ? -25.775 37.890 -51.719 1.00 12.61 112 TYR B N 1
ATOM 2823 C CA . TYR B 1 127 ? -25.084 38.335 -50.511 1.00 10.62 112 TYR B CA 1
ATOM 2824 C C . TYR B 1 127 ? -24.628 37.140 -49.691 1.00 13.30 112 TYR B C 1
ATOM 2825 O O . TYR B 1 127 ? -23.481 37.065 -49.235 1.00 10.62 112 TYR B O 1
ATOM 2843 N N . ASN B 1 128 ? -25.530 36.192 -49.498 1.00 17.01 113 ASN B N 1
ATOM 2844 C CA . ASN B 1 128 ? -25.249 35.069 -48.618 1.00 11.74 113 ASN B CA 1
ATOM 2845 C C . ASN B 1 128 ? -24.327 34.046 -49.259 1.00 11.01 113 ASN B C 1
ATOM 2846 O O . ASN B 1 128 ? -23.570 33.372 -48.547 1.00 11.42 113 ASN B O 1
ATOM 2857 N N . LEU B 1 129 ? -24.325 33.927 -50.581 1.00 9.14 114 LEU B N 1
ATOM 2858 C CA . LEU B 1 129 ? -23.347 33.046 -51.213 1.00 10.15 114 LEU B CA 1
ATOM 2859 C C . LEU B 1 129 ? -21.934 33.517 -50.885 1.00 10.88 114 LEU B C 1
ATOM 2860 O O . LEU B 1 129 ? -21.063 32.717 -50.526 1.00 10.27 114 LEU B O 1
ATOM 2876 N N . ALA B 1 130 ? -21.695 34.835 -51.006 1.00 9.94 115 ALA B N 1
ATOM 2877 C CA . ALA B 1 130 ? -20.405 35.423 -50.668 1.00 10.79 115 ALA B CA 1
ATOM 2878 C C . ALA B 1 130 ? -20.121 35.335 -49.174 1.00 5.36 115 ALA B C 1
ATOM 2879 O O . ALA B 1 130 ? -18.998 35.014 -48.785 1.00 9.87 115 ALA B O 1
ATOM 2886 N N . LEU B 1 131 ? -21.122 35.566 -48.315 1.00 8.66 116 LEU B N 1
ATOM 2887 C CA . LEU B 1 131 ? -20.849 35.483 -46.884 1.00 8.10 116 LEU B CA 1
ATOM 2888 C C . LEU B 1 131 ? -20.503 34.053 -46.487 1.00 9.04 116 LEU B C 1
ATOM 2889 O O . LEU B 1 131 ? -19.576 33.841 -45.716 1.00 10.18 116 LEU B O 1
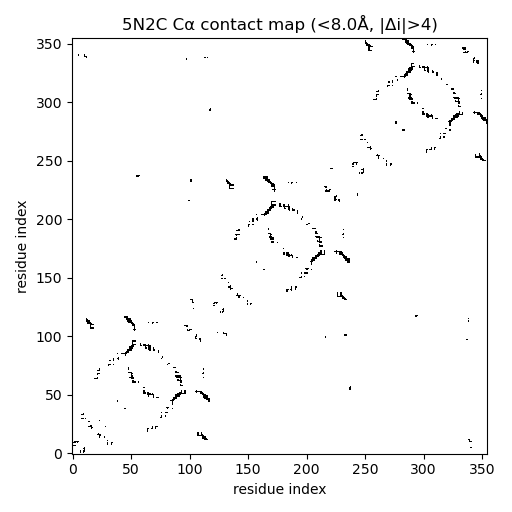ATOM 2905 N N . GLY B 1 132 ? -21.244 33.068 -47.009 1.00 10.67 117 GLY B N 1
ATOM 2906 C CA . GLY B 1 132 ? -20.892 31.680 -46.794 1.00 9.03 117 GLY B CA 1
ATOM 2907 C C . GLY B 1 132 ? -19.483 31.364 -47.246 1.00 10.47 117 GLY B C 1
ATOM 2908 O O . GLY B 1 132 ? -18.774 30.606 -46.590 1.00 7.52 117 GLY B O 1
ATOM 2912 N N . GLN B 1 133 ? -19.065 31.929 -48.383 1.00 8.36 118 GLN B N 1
ATOM 2913 C CA . GLN B 1 133 ? -17.703 31.718 -48.857 1.00 8.38 118 GLN B CA 1
ATOM 2914 C C . GLN B 1 133 ? -16.678 32.331 -47.911 1.00 6.23 118 GLN B C 1
ATOM 2915 O O . GLN B 1 133 ? -15.649 31.713 -47.626 1.00 9.18 118 GLN B O 1
ATOM 2929 N N . LYS B 1 134 ? -16.935 33.538 -47.407 1.00 7.59 119 LYS B N 1
ATOM 2930 C CA . LYS B 1 134 ? -15.997 34.127 -46.452 1.00 9.36 119 LYS B CA 1
ATOM 2931 C C . LYS B 1 134 ? -15.899 33.296 -45.194 1.00 12.81 119 LYS B C 1
ATOM 2932 O O . LYS B 1 134 ? -14.813 33.170 -44.611 1.00 10.77 119 LYS B O 1
ATOM 2951 N N . ARG B 1 135 ? -17.023 32.720 -44.748 1.00 8.79 120 ARG B N 1
ATOM 2952 C CA . ARG B 1 135 ? -16.978 31.839 -43.580 1.00 8.11 120 ARG B CA 1
ATOM 2953 C C . ARG B 1 135 ? -16.115 30.606 -43.840 1.00 7.47 120 ARG B C 1
ATOM 2954 O O . ARG B 1 135 ? -15.331 30.185 -42.983 1.00 9.33 120 ARG B O 1
ATOM 2975 N N . ALA B 1 136 ? -16.264 29.986 -45.007 1.00 5.94 121 ALA B N 1
ATOM 2976 C CA . ALA B 1 136 ? -15.500 28.780 -45.276 1.00 6.20 121 ALA B CA 1
ATOM 2977 C C . ALA B 1 136 ? -14.032 29.101 -45.450 1.00 7.09 121 ALA B C 1
ATOM 2978 O O . ALA B 1 136 ? -13.170 28.334 -45.007 1.00 9.89 121 ALA B O 1
ATOM 2985 N N . GLU B 1 137 ? -13.730 30.247 -46.063 1.00 9.37 122 GLU B N 1
ATOM 2986 C CA . GLU B 1 137 ? -12.353 30.675 -46.243 1.00 8.85 122 GLU B CA 1
ATOM 2987 C C . GLU B 1 137 ? -11.706 31.044 -44.918 1.00 13.62 122 GLU B C 1
ATOM 2988 O O . GLU B 1 137 ? -10.505 30.815 -44.743 1.00 11.36 122 GLU B O 1
ATOM 3000 N N . ALA B 1 138 ? -12.488 31.594 -43.980 1.00 9.28 123 ALA B N 1
ATOM 3001 C CA . ALA B 1 138 ? -11.957 31.936 -42.657 1.00 8.15 123 ALA B CA 1
ATOM 3002 C C . ALA B 1 138 ? -11.525 30.686 -41.906 1.00 15.22 123 ALA B C 1
ATOM 3003 O O . ALA B 1 138 ? -10.486 30.676 -41.232 1.00 12.32 123 ALA B O 1
ATOM 3010 N N . VAL B 1 139 ? -12.306 29.616 -42.017 1.00 9.75 124 VAL B N 1
ATOM 3011 C CA . VAL B 1 139 ? -11.940 28.365 -41.372 1.00 8.72 124 VAL B CA 1
ATOM 3012 C C . VAL B 1 139 ? -10.724 27.753 -42.064 1.00 14.01 124 VAL B C 1
ATOM 3013 O O . VAL B 1 139 ? -9.770 27.322 -41.400 1.00 11.74 124 VAL B O 1
ATOM 3026 N N . ARG B 1 140 ? -10.698 27.768 -43.406 1.00 9.79 125 ARG B N 1
ATOM 3027 C CA . ARG B 1 140 ? -9.534 27.243 -44.121 1.00 13.26 125 ARG B CA 1
ATOM 3028 C C . ARG B 1 140 ? -8.254 27.977 -43.729 1.00 14.43 125 ARG B C 1
ATOM 3029 O O . ARG B 1 140 ? -7.205 27.344 -43.566 1.00 14.64 125 ARG B O 1
ATOM 3050 N N . ARG B 1 141 ? -8.307 29.312 -43.593 1.00 17.48 126 ARG B N 1
ATOM 3051 C CA . ARG B 1 141 ? -7.100 30.066 -43.221 1.00 15.20 126 ARG B CA 1
ATOM 3052 C C . ARG B 1 141 ? -6.669 29.758 -41.801 1.00 14.37 126 ARG B C 1
ATOM 3053 O O . ARG B 1 141 ? -5.474 29.652 -41.514 1.00 12.03 126 ARG B O 1
ATOM 3074 N N . ALA B 1 142 ? -7.629 29.647 -40.889 1.00 15.51 127 ALA B N 1
ATOM 3075 C CA . ALA B 1 142 ? -7.304 29.289 -39.515 1.00 13.60 127 ALA B CA 1
ATOM 3076 C C . ALA B 1 142 ? -6.623 27.919 -39.446 1.00 17.64 127 ALA B C 1
ATOM 3077 O O . ALA B 1 142 ? -5.684 27.713 -38.668 1.00 17.20 127 ALA B O 1
ATOM 3084 N N . MET B 1 143 ? -7.064 26.973 -40.257 1.00 12.22 128 MET B N 1
ATOM 3085 C CA A MET B 1 143 ? -6.438 25.660 -40.248 0.68 13.24 128 MET B CA 1
ATOM 3086 C CA B MET B 1 143 ? -6.422 25.665 -40.222 0.32 13.33 128 MET B CA 1
ATOM 3087 C C . MET B 1 143 ? -5.110 25.657 -41.000 1.00 18.85 128 MET B C 1
ATOM 3088 O O . MET B 1 143 ? -4.196 24.892 -40.646 1.00 14.07 128 MET B O 1
ATOM 3115 N N . ALA B 1 144 ? -4.973 26.519 -42.018 1.00 16.85 129 ALA B N 1
ATOM 3116 C CA . ALA B 1 144 ? -3.682 26.685 -42.686 1.00 15.40 129 ALA B CA 1
ATOM 3117 C C . ALA B 1 144 ? -2.629 27.224 -41.722 1.00 20.65 129 ALA B C 1
ATOM 3118 O O . ALA B 1 144 ? -1.472 26.786 -41.752 1.00 18.24 129 ALA B O 1
ATOM 3125 N N . LEU B 1 145 ? -3.014 28.177 -40.862 1.00 18.96 130 LEU B N 1
ATOM 3126 C CA . LEU B 1 145 ? -2.116 28.718 -39.845 1.00 21.25 130 LEU B CA 1
ATOM 3127 C C . LEU B 1 145 ? -1.787 27.701 -38.759 1.00 22.88 130 LEU B C 1
ATOM 3128 O O . LEU B 1 145 ? -0.842 27.913 -37.997 1.00 27.98 130 LEU B O 1
ATOM 3144 N N . LEU B 1 146 ? -2.553 26.625 -38.647 1.00 21.74 131 LEU B N 1
ATOM 3145 C CA . LEU B 1 146 ? -2.226 25.551 -37.723 1.00 21.67 131 LEU B CA 1
ATOM 3146 C C . LEU B 1 146 ? -1.397 24.451 -38.371 1.00 21.69 131 LEU B C 1
ATOM 3147 O O . LEU B 1 146 ? -1.133 23.434 -37.730 1.00 29.09 131 LEU B O 1
ATOM 3163 N N . GLY B 1 147 ? -0.988 24.625 -39.620 1.00 22.35 132 GLY B N 1
ATOM 3164 C CA . GLY B 1 147 ? -0.119 23.678 -40.300 1.00 25.07 132 GLY B CA 1
ATOM 3165 C C . GLY B 1 147 ? -0.757 22.858 -41.402 1.00 24.29 132 GLY B C 1
ATOM 3166 O O . GLY B 1 147 ? -0.029 22.135 -42.094 1.00 23.21 132 GLY B O 1
ATOM 3170 N N . VAL B 1 148 ? -2.080 22.919 -41.602 1.00 21.17 133 VAL B N 1
ATOM 3171 C CA . VAL B 1 148 ? -2.718 22.045 -42.587 1.00 17.78 133 VAL B CA 1
ATOM 3172 C C . VAL B 1 148 ? -2.300 22.451 -43.995 1.00 20.47 133 VAL B C 1
ATOM 3173 O O . VAL B 1 148 ? -2.394 23.622 -44.379 1.00 17.14 133 VAL B O 1
ATOM 3186 N N . ASN B 1 149 ? -1.899 21.474 -44.791 1.00 25.52 134 ASN B N 1
ATOM 3187 C CA . ASN B 1 149 ? -1.518 21.741 -46.171 1.00 28.63 134 ASN B CA 1
ATOM 3188 C C . ASN B 1 149 ? -2.752 22.107 -46.984 1.00 32.02 134 ASN B C 1
ATOM 3189 O O . ASN B 1 149 ? -3.788 21.439 -46.904 1.00 25.50 134 ASN B O 1
ATOM 3200 N N . ASP B 1 150 ? -2.634 23.171 -47.774 1.00 24.76 135 ASP B N 1
ATOM 3201 C CA . ASP B 1 150 ? -3.765 23.669 -48.536 1.00 26.30 135 ASP B CA 1
ATOM 3202 C C . ASP B 1 150 ? -4.318 22.606 -49.476 1.00 21.37 135 ASP B C 1
ATOM 3203 O O . ASP B 1 150 ? -5.512 22.627 -49.788 1.00 22.82 135 ASP B O 1
ATOM 3212 N N . SER B 1 151 ? -3.496 21.631 -49.869 1.00 27.12 136 SER B N 1
ATOM 3213 C CA . SER B 1 151 ? -3.925 20.570 -50.772 1.00 29.43 136 SER B CA 1
ATOM 3214 C C . SER B 1 151 ? -4.861 19.573 -50.105 1.00 21.46 136 SER B C 1
ATOM 3215 O O . SER B 1 151 ? -5.413 18.711 -50.793 1.00 23.51 136 SER B O 1
ATOM 3223 N N . GLN B 1 152 ? -5.034 19.656 -48.786 1.00 19.88 137 GLN B N 1
ATOM 3224 C CA . GLN B 1 152 ? -5.962 18.787 -48.083 1.00 20.76 137 GLN B CA 1
ATOM 3225 C C . GLN B 1 152 ? -7.283 19.464 -47.766 1.00 14.75 137 GLN B C 1
ATOM 3226 O O . GLN B 1 152 ? -8.153 18.827 -47.169 1.00 22.30 137 GLN B O 1
ATOM 3240 N N . MET B 1 153 ? -7.469 20.724 -48.166 1.00 17.92 138 MET B N 1
ATOM 3241 C CA . MET B 1 153 ? -8.692 21.462 -47.877 1.00 16.18 138 MET B CA 1
ATOM 3242 C C . MET B 1 153 ? -9.269 22.111 -49.126 1.00 21.76 138 MET B C 1
ATOM 3243 O O . MET B 1 153 ? -8.530 22.529 -50.025 1.00 22.89 138 MET B O 1
ATOM 3257 N N . GLU B 1 154 ? -10.608 22.191 -49.167 1.00 13.68 139 GLU B N 1
ATOM 3258 C CA . GLU B 1 154 ? -11.353 23.008 -50.119 1.00 17.60 139 GLU B CA 1
ATOM 3259 C C . GLU B 1 154 ? -12.395 23.799 -49.337 1.00 17.93 139 GLU B C 1
ATOM 3260 O O . GLU B 1 154 ? -12.967 23.289 -48.370 1.00 20.70 139 GLU B O 1
ATOM 3271 N N . ALA B 1 155 ? -12.616 25.049 -49.741 1.00 18.28 140 ALA B N 1
ATOM 3272 C CA . ALA B 1 155 ? -13.605 25.932 -49.133 1.00 10.74 140 ALA B CA 1
ATOM 3273 C C . ALA B 1 155 ? -14.671 26.240 -50.169 1.00 19.39 140 ALA B C 1
ATOM 3274 O O . ALA B 1 155 ? -14.344 26.775 -51.239 1.00 16.62 140 ALA B O 1
ATOM 3281 N N . VAL B 1 156 ? -15.942 25.931 -49.851 1.00 17.57 141 VAL B N 1
ATOM 3282 C CA . VAL B 1 156 ? -17.075 26.207 -50.736 1.00 11.86 141 VAL B CA 1
ATOM 3283 C C . VAL B 1 156 ? -18.236 26.802 -49.941 1.00 13.05 141 VAL B C 1
ATOM 3284 O O . VAL B 1 156 ? -18.292 26.727 -48.716 1.00 14.82 141 VAL B O 1
ATOM 3297 N N . SER B 1 157 ? -19.185 27.386 -50.668 1.00 9.58 142 SER B N 1
ATOM 3298 C CA . SER B 1 157 ? -20.301 28.092 -50.068 1.00 11.49 142 SER B CA 1
ATOM 3299 C C . SER B 1 157 ? -21.603 27.459 -50.531 1.00 11.98 142 SER B C 1
ATOM 3300 O O . SER B 1 157 ? -21.776 27.192 -51.721 1.00 11.33 142 SER B O 1
ATOM 3308 N N . LEU B 1 158 ? -22.508 27.223 -49.590 1.00 8.97 143 LEU B N 1
ATOM 3309 C CA . LEU B 1 158 ? -23.888 26.879 -49.904 1.00 11.90 143 LEU B CA 1
ATOM 3310 C C . LEU B 1 158 ? -24.824 28.052 -49.706 1.00 14.58 143 LEU B C 1
ATOM 3311 O O . LEU B 1 158 ? -26.030 27.906 -49.907 1.00 12.83 143 LEU B O 1
ATOM 3327 N N . GLY B 1 159 ? -24.298 29.214 -49.318 1.00 11.41 144 GLY B N 1
ATOM 3328 C CA . GLY B 1 159 ? -25.125 30.379 -49.077 1.00 10.41 144 GLY B CA 1
ATOM 3329 C C . GLY B 1 159 ? -26.265 30.087 -48.130 1.00 12.01 144 GLY B C 1
ATOM 3330 O O . GLY B 1 159 ? -26.098 29.459 -47.084 1.00 10.83 144 GLY B O 1
ATOM 3334 N N . LYS B 1 160 ? -27.449 30.572 -48.481 1.00 13.67 145 LYS B N 1
ATOM 3335 C CA . LYS B 1 160 ? -28.636 30.256 -47.703 1.00 15.07 145 LYS B CA 1
ATOM 3336 C C . LYS B 1 160 ? -29.455 29.158 -48.349 1.00 13.40 145 LYS B C 1
ATOM 3337 O O . LYS B 1 160 ? -30.627 28.976 -47.994 1.00 18.56 145 LYS B O 1
ATOM 3356 N N . GLU B 1 161 ? -28.858 28.407 -49.272 1.00 18.17 146 GLU B N 1
ATOM 3357 C CA . GLU B 1 161 ? -29.640 27.476 -50.072 1.00 24.17 146 GLU B CA 1
ATOM 3358 C C . GLU B 1 161 ? -29.929 26.151 -49.367 1.00 21.15 146 GLU B C 1
ATOM 3359 O O . GLU B 1 161 ? -30.884 25.480 -49.762 1.00 26.12 146 GLU B O 1
ATOM 3371 N N . LYS B 1 162 ? -29.140 25.754 -48.354 1.00 22.55 147 LYS B N 1
ATOM 3372 C CA . LYS B 1 162 ? -29.279 24.446 -47.691 1.00 18.30 147 LYS B CA 1
ATOM 3373 C C . LYS B 1 162 ? -29.451 24.601 -46.185 1.00 17.37 147 LYS B C 1
ATOM 3374 O O . LYS B 1 162 ? -28.629 24.118 -45.401 1.00 18.09 147 LYS B O 1
ATOM 3393 N N . PRO B 1 163 ? -30.533 25.223 -45.742 1.00 17.78 148 PRO B N 1
ATOM 3394 C CA . PRO B 1 163 ? -30.724 25.425 -44.302 1.00 17.71 148 PRO B CA 1
ATOM 3395 C C . PRO B 1 163 ? -30.928 24.116 -43.558 1.00 21.92 148 PRO B C 1
ATOM 3396 O O . PRO B 1 163 ? -31.608 23.207 -44.040 1.00 22.78 148 PRO B O 1
ATOM 3407 N N . GLN B 1 164 ? -30.331 24.032 -42.367 1.00 17.29 149 GLN B N 1
ATOM 3408 C CA . GLN B 1 164 ? -30.589 22.912 -41.473 1.00 21.42 149 GLN B CA 1
ATOM 3409 C C . GLN B 1 164 ? -31.897 23.104 -40.733 1.00 28.94 149 GLN B C 1
ATOM 3410 O O . GLN B 1 164 ? -32.768 22.226 -40.749 1.00 24.44 149 GLN B O 1
ATOM 3424 N N . ALA B 1 165 ? -32.028 24.238 -40.052 1.00 22.67 150 ALA B N 1
ATOM 3425 C CA . ALA B 1 165 ? -33.242 24.587 -39.329 1.00 25.69 150 ALA B CA 1
ATOM 3426 C C . ALA B 1 165 ? -34.111 25.471 -40.213 1.00 30.26 150 ALA B C 1
ATOM 3427 O O . ALA B 1 165 ? -33.619 26.444 -40.794 1.00 26.44 150 ALA B O 1
ATOM 3434 N N . THR B 1 166 ? -35.401 25.134 -40.323 1.00 27.09 151 THR B N 1
ATOM 3435 C CA . THR B 1 166 ? -36.287 25.790 -41.281 1.00 29.48 151 THR B CA 1
ATOM 3436 C C . THR B 1 166 ? -37.232 26.798 -40.637 1.00 27.99 151 THR B C 1
ATOM 3437 O O . THR B 1 166 ? -37.968 27.484 -41.359 1.00 31.89 151 THR B O 1
ATOM 3448 N N . GLY B 1 167 ? -37.226 26.918 -39.315 1.00 22.14 152 GLY B N 1
ATOM 3449 C CA . GLY B 1 167 ? -38.003 27.954 -38.659 1.00 28.45 152 GLY B CA 1
ATOM 3450 C C . GLY B 1 167 ? -37.432 29.337 -38.894 1.00 33.26 152 GLY B C 1
ATOM 3451 O O . GLY B 1 167 ? -36.325 29.513 -39.412 1.00 25.66 152 GLY B O 1
ATOM 3455 N N . HIS B 1 168 ? -38.215 30.340 -38.496 1.00 29.44 153 HIS B N 1
ATOM 3456 C CA . HIS B 1 168 ? -37.910 31.751 -38.746 1.00 27.55 153 HIS B CA 1
ATOM 3457 C C . HIS B 1 168 ? -37.756 32.464 -37.405 1.00 30.12 153 HIS B C 1
ATOM 3458 O O . HIS B 1 168 ? -38.564 33.326 -37.046 1.00 36.62 153 HIS B O 1
ATOM 3472 N N . ASP B 1 169 ? -36.709 32.113 -36.669 1.00 25.66 154 ASP B N 1
ATOM 3473 C CA . ASP B 1 169 ? -36.510 32.587 -35.308 1.00 25.16 154 ASP B CA 1
ATOM 3474 C C . ASP B 1 169 ? -35.015 32.649 -35.050 1.00 26.66 154 ASP B C 1
ATOM 3475 O O . ASP B 1 169 ? -34.225 32.086 -35.809 1.00 23.37 154 ASP B O 1
ATOM 3484 N N . GLU B 1 170 ? -34.628 33.314 -33.951 1.00 24.37 155 GLU B N 1
ATOM 3485 C CA . GLU B 1 170 ? -33.206 33.447 -33.639 1.00 22.28 155 GLU B CA 1
ATOM 3486 C C . GLU B 1 170 ? -32.529 32.079 -33.534 1.00 26.51 155 GLU B C 1
ATOM 3487 O O . GLU B 1 170 ? -31.377 31.921 -33.954 1.00 24.06 155 GLU B O 1
ATOM 3499 N N . ALA B 1 171 ? -33.229 31.068 -32.994 1.00 24.10 156 ALA B N 1
ATOM 3500 C CA . ALA B 1 171 ? -32.582 29.773 -32.775 1.00 23.29 156 ALA B CA 1
ATOM 3501 C C . ALA B 1 171 ? -32.291 29.063 -34.097 1.00 25.28 156 ALA B C 1
ATOM 3502 O O . ALA B 1 171 ? -31.202 28.496 -34.275 1.00 24.41 156 ALA B O 1
ATOM 3509 N N . SER B 1 172 ? -33.244 29.084 -35.033 1.00 19.04 157 SER B N 1
ATOM 3510 C CA . SER B 1 172 ? -33.029 28.474 -36.342 1.00 19.55 157 SER B CA 1
ATOM 3511 C C . SER B 1 172 ? -31.936 29.213 -37.105 1.00 24.52 157 SER B C 1
ATOM 3512 O O . SER B 1 172 ? -31.056 28.594 -37.713 1.00 14.21 157 SER B O 1
ATOM 3520 N N . TRP B 1 173 ? -31.998 30.548 -37.093 1.00 19.45 158 TRP B N 1
ATOM 3521 C CA . TRP B 1 173 ? -31.012 31.361 -37.802 1.00 18.39 158 TRP B CA 1
ATOM 3522 C C . TRP B 1 173 ? -29.598 31.089 -37.284 1.00 15.92 158 TRP B C 1
ATOM 3523 O O . TRP B 1 173 ? -28.656 30.940 -38.071 1.00 17.57 158 TRP B O 1
ATOM 3544 N N . ALA B 1 174 ? -29.423 31.032 -35.959 1.00 17.04 159 ALA B N 1
ATOM 3545 C CA . ALA B 1 174 ? -28.090 30.765 -35.422 1.00 16.45 159 ALA B CA 1
ATOM 3546 C C . ALA B 1 174 ? -27.589 29.402 -35.879 1.00 14.77 159 ALA B C 1
ATOM 3547 O O . ALA B 1 174 ? -26.397 29.239 -36.189 1.00 13.08 159 ALA B O 1
ATOM 3554 N N . GLN B 1 175 ? -28.488 28.417 -35.965 1.00 12.82 160 GLN B N 1
ATOM 3555 C CA . GLN B 1 175 ? -28.066 27.084 -36.368 1.00 10.90 160 GLN B CA 1
ATOM 3556 C C . GLN B 1 175 ? -27.525 27.076 -37.796 1.00 12.09 160 GLN B C 1
ATOM 3557 O O . GLN B 1 175 ? -26.693 26.225 -38.140 1.00 14.14 160 GLN B O 1
ATOM 3571 N N . ASN B 1 176 ? -27.971 28.007 -38.633 1.00 13.56 161 ASN B N 1
ATOM 3572 C CA . ASN B 1 176 ? -27.626 27.991 -40.044 1.00 10.68 161 ASN B CA 1
ATOM 3573 C C . ASN B 1 176 ? -26.463 28.917 -40.384 1.00 13.63 161 ASN B C 1
ATOM 3574 O O . ASN B 1 176 ? -26.019 28.924 -41.538 1.00 9.97 161 ASN B O 1
ATOM 3585 N N . ARG B 1 177 ? -25.989 29.711 -39.428 1.00 9.50 162 ARG B N 1
ATOM 3586 C CA . ARG B 1 177 ? -24.777 30.520 -39.604 1.00 11.55 162 ARG B CA 1
ATOM 3587 C C . ARG B 1 177 ? -23.597 29.644 -39.198 1.00 9.10 162 ARG B C 1
ATOM 3588 O O . ARG B 1 177 ? -23.116 29.646 -38.058 1.00 11.60 162 ARG B O 1
ATOM 3609 N N . ARG B 1 178 ? -23.139 28.840 -40.155 1.00 4.87 163 ARG B N 1
ATOM 3610 C CA . ARG B 1 178 ? -22.390 27.647 -39.804 1.00 6.43 163 ARG B CA 1
ATOM 3611 C C . ARG B 1 178 ? -21.438 27.237 -40.921 1.00 9.34 163 ARG B C 1
ATOM 3612 O O . ARG B 1 178 ? -21.778 27.316 -42.109 1.00 9.83 163 ARG B O 1
ATOM 3633 N N . ALA B 1 179 ? -20.248 26.804 -40.537 1.00 7.09 164 ALA B N 1
ATOM 3634 C CA . ALA B 1 179 ? -19.341 26.121 -41.455 1.00 8.22 164 ALA B CA 1
ATOM 3635 C C . ALA B 1 179 ? -19.148 24.680 -41.006 1.00 10.12 164 ALA B C 1
ATOM 3636 O O . ALA B 1 179 ? -18.894 24.417 -39.819 1.00 11.88 164 ALA B O 1
ATOM 3643 N N . ASP B 1 180 ? -19.236 23.747 -41.945 1.00 7.45 165 ASP B N 1
ATOM 3644 C CA . ASP B 1 180 ? -19.090 22.330 -41.611 1.00 8.57 165 ASP B CA 1
ATOM 3645 C C . ASP B 1 180 ? -17.810 21.791 -42.225 1.00 8.82 165 ASP B C 1
ATOM 3646 O O . ASP B 1 180 ? -17.510 22.058 -43.396 1.00 10.78 165 ASP B O 1
ATOM 3655 N N . LEU B 1 181 ? -17.078 21.001 -41.448 1.00 12.06 166 LEU B N 1
ATOM 3656 C CA . LEU B 1 181 ? -15.969 20.206 -41.959 1.00 10.72 166 LEU B CA 1
ATOM 3657 C C . LEU B 1 181 ? -16.527 18.873 -42.435 1.00 12.94 166 LEU B C 1
ATOM 3658 O O . LEU B 1 181 ? -16.923 18.030 -41.619 1.00 11.17 166 LEU B O 1
ATOM 3674 N N . VAL B 1 182 ? -16.503 18.652 -43.740 1.00 11.11 167 VAL B N 1
ATOM 3675 C CA . VAL B 1 182 ? -17.042 17.437 -44.337 1.00 11.32 167 VAL B CA 1
ATOM 3676 C C . VAL B 1 182 ? -15.886 16.649 -44.937 1.00 13.92 167 VAL B C 1
ATOM 3677 O O . VAL B 1 182 ? -15.268 17.068 -45.921 1.00 15.66 167 VAL B O 1
ATOM 3690 N N . TYR B 1 183 ? -15.572 15.512 -44.319 1.00 14.11 168 TYR B N 1
ATOM 3691 C CA . TYR B 1 183 ? -14.484 14.662 -44.777 1.00 10.55 168 TYR B CA 1
ATOM 3692 C C . TYR B 1 183 ? -14.969 13.741 -45.883 1.00 17.39 168 TYR B C 1
ATOM 3693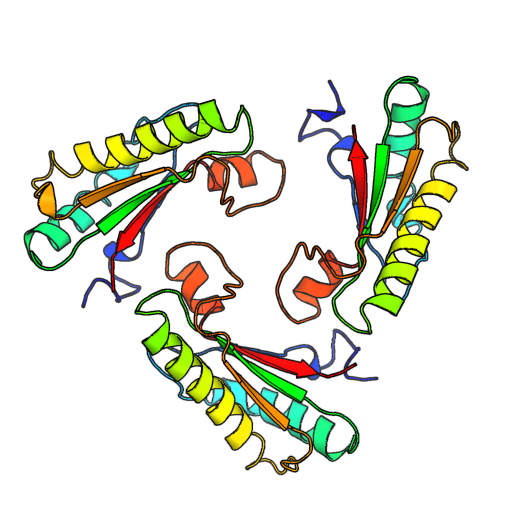 O O . TYR B 1 183 ? -16.012 13.097 -45.762 1.00 19.30 168 TYR B O 1
ATOM 3711 N N . GLN B 1 184 ? -14.191 13.638 -46.936 1.00 25.04 169 GLN B N 1
ATOM 3712 C CA . GLN B 1 184 ? -14.552 12.755 -48.027 1.00 28.07 169 GLN B CA 1
ATOM 3713 C C . GLN B 1 184 ? -14.232 11.323 -47.612 1.00 35.21 169 GLN B C 1
ATOM 3714 O O . GLN B 1 184 ? -13.070 11.000 -47.339 1.00 29.85 169 GLN B O 1
ATOM 3728 N N . GLN B 1 185 ? -15.265 10.479 -47.547 1.00 35.38 170 GLN B N 1
ATOM 3729 C CA . GLN B 1 185 ? -15.124 9.065 -47.171 1.00 37.16 170 GLN B CA 1
ATOM 3730 C C . GLN B 1 185 ? -15.770 8.127 -48.182 1.00 25.11 170 GLN B C 1
ATOM 3731 O O . GLN B 1 185 ? -15.696 6.910 -48.023 1.00 36.06 170 GLN B O 1
ATOM 3745 N N . ASP C 1 67 ? -42.111 46.359 -37.576 1.00 45.94 52 ASP C N 1
ATOM 3746 C CA . ASP C 1 67 ? -43.242 45.836 -38.338 1.00 60.26 52 ASP C CA 1
ATOM 3747 C C . ASP C 1 67 ? -43.650 44.462 -37.803 1.00 49.73 52 ASP C C 1
ATOM 3748 O O . ASP C 1 67 ? -42.857 43.525 -37.879 1.00 40.58 52 ASP C O 1
ATOM 3751 N N . PRO C 1 68 ? -44.879 44.330 -37.281 1.00 46.80 53 PRO C N 1
ATOM 3752 C CA . PRO C 1 68 ? -45.206 43.125 -36.486 1.00 49.01 53 PRO C CA 1
ATOM 3753 C C . PRO C 1 68 ? -44.982 41.800 -37.205 1.00 42.14 53 PRO C C 1
ATOM 3754 O O . PRO C 1 68 ? -44.762 40.782 -36.532 1.00 34.43 53 PRO C O 1
ATOM 3765 N N . LEU C 1 69 ? -45.040 41.763 -38.541 1.00 27.06 54 LEU C N 1
ATOM 3766 C CA . LEU C 1 69 ? -44.833 40.506 -39.253 1.00 36.22 54 LEU C CA 1
ATOM 3767 C C . LEU C 1 69 ? -43.365 40.124 -39.359 1.00 30.92 54 LEU C C 1
ATOM 3768 O O . LEU C 1 69 ? -43.059 39.015 -39.826 1.00 30.80 54 LEU C O 1
ATOM 3784 N N . ASN C 1 70 ? -42.462 41.017 -38.967 1.00 36.81 55 ASN C N 1
ATOM 3785 C CA . ASN C 1 70 ? -41.039 40.738 -38.926 1.00 37.53 55 ASN C CA 1
ATOM 3786 C C . ASN C 1 70 ? -40.552 40.481 -37.511 1.00 38.12 55 ASN C C 1
ATOM 3787 O O . ASN C 1 70 ? -39.369 40.181 -37.324 1.00 47.54 55 ASN C O 1
ATOM 3798 N N . ASP C 1 71 ? -41.433 40.587 -36.513 1.00 38.78 56 ASP C N 1
ATOM 3799 C CA . ASP C 1 71 ? -41.044 40.390 -35.124 1.00 40.29 56 ASP C CA 1
ATOM 3800 C C . ASP C 1 71 ? -41.135 38.911 -34.775 1.00 38.37 56 ASP C C 1
ATOM 3801 O O . ASP C 1 71 ? -42.253 38.368 -34.717 1.00 31.06 56 ASP C O 1
ATOM 3810 N N . PRO C 1 72 ? -40.016 38.224 -34.515 1.00 43.28 57 PRO C N 1
ATOM 3811 C CA . PRO C 1 72 ? -40.109 36.827 -34.058 1.00 36.48 57 PRO C CA 1
ATOM 3812 C C . PRO C 1 72 ? -40.809 36.670 -32.715 1.00 32.06 57 PRO C C 1
ATOM 3813 O O . PRO C 1 72 ? -41.143 35.536 -32.346 1.00 32.87 57 PRO C O 1
ATOM 3824 N N . ASN C 1 73 ? -41.052 37.757 -31.985 1.00 30.72 58 ASN C N 1
ATOM 3825 C CA . ASN C 1 73 ? -41.674 37.705 -30.665 1.00 40.13 58 ASN C CA 1
ATOM 3826 C C . ASN C 1 73 ? -43.154 38.092 -30.663 1.00 36.41 58 ASN C C 1
ATOM 3827 O O . ASN C 1 73 ? -43.779 38.053 -29.600 1.00 32.85 58 ASN C O 1
ATOM 3838 N N . SER C 1 74 ? -43.716 38.507 -31.801 1.00 40.48 59 SER C N 1
ATOM 3839 C CA . SER C 1 74 ? -45.133 38.866 -31.849 1.00 32.29 59 SER C CA 1
ATOM 3840 C C . SER C 1 74 ? -46.009 37.611 -31.823 1.00 22.76 59 SER C C 1
ATOM 3841 O O . SER C 1 74 ? -45.576 36.541 -32.253 1.00 29.19 59 SER C O 1
ATOM 3849 N N . PRO C 1 75 ? -47.252 37.709 -31.337 1.00 23.60 60 PRO C N 1
ATOM 3850 C CA . PRO C 1 75 ? -48.178 36.580 -31.527 1.00 25.89 60 PRO C CA 1
ATOM 3851 C C . PRO C 1 75 ? -48.381 36.249 -32.988 1.00 22.32 60 PRO C C 1
ATOM 3852 O O . PRO C 1 75 ? -48.730 35.107 -33.305 1.00 19.95 60 PRO C O 1
ATOM 3863 N N . LEU C 1 76 ? -48.098 37.195 -33.889 1.00 19.86 61 LEU C N 1
ATOM 3864 C CA . LEU C 1 76 ? -48.245 36.948 -35.314 1.00 19.09 61 LEU C CA 1
ATOM 3865 C C . LEU C 1 76 ? -47.145 36.056 -35.868 1.00 16.06 61 LEU C C 1
ATOM 3866 O O . LEU C 1 76 ? -47.222 35.662 -37.037 1.00 12.82 61 LEU C O 1
ATOM 3882 N N . ALA C 1 77 ? -46.118 35.730 -35.075 1.00 18.94 62 ALA C N 1
ATOM 3883 C CA . ALA C 1 77 ? -45.053 34.870 -35.590 1.00 21.49 62 ALA C CA 1
ATOM 3884 C C . ALA C 1 77 ? -45.497 33.420 -35.701 1.00 14.05 62 ALA C C 1
ATOM 3885 O O . ALA C 1 77 ? -44.922 32.677 -36.495 1.00 21.52 62 ALA C O 1
ATOM 3892 N N . LYS C 1 78 ? -46.531 33.004 -34.957 1.00 15.98 63 LYS C N 1
ATOM 3893 C CA . LYS C 1 78 ? -47.184 31.714 -35.184 1.00 19.69 63 LYS C CA 1
ATOM 3894 C C . LYS C 1 78 ? -48.187 31.823 -36.333 1.00 22.51 63 LYS C C 1
ATOM 3895 O O . LYS C 1 78 ? -49.150 32.595 -36.249 1.00 15.02 63 LYS C O 1
ATOM 3914 N N . ARG C 1 79 ? -47.988 31.008 -37.378 1.00 15.69 64 ARG C N 1
ATOM 3915 C CA . ARG C 1 79 ? -48.706 31.187 -38.637 1.00 19.42 64 ARG C CA 1
ATOM 3916 C C . ARG C 1 79 ? -49.266 29.878 -39.176 1.00 16.31 64 ARG C C 1
ATOM 3917 O O . ARG C 1 79 ? -49.617 29.809 -40.364 1.00 14.82 64 ARG C O 1
ATOM 3938 N N . SER C 1 80 ? -49.375 28.856 -38.328 1.00 13.06 65 SER C N 1
ATOM 3939 C CA . SER C 1 80 ? -49.809 27.530 -38.741 1.00 17.82 65 SER C CA 1
ATOM 3940 C C . SER C 1 80 ? -50.982 27.012 -37.914 1.00 12.47 65 SER C C 1
ATOM 3941 O O . SER C 1 80 ? -51.027 27.153 -36.684 1.00 13.48 65 SER C O 1
ATOM 3949 N N . ILE C 1 81 ? -51.906 26.361 -38.609 1.00 10.86 66 ILE C N 1
ATOM 3950 C CA . ILE C 1 81 ? -53.049 25.679 -38.025 1.00 12.52 66 ILE C CA 1
ATOM 3951 C C . ILE C 1 81 ? -52.889 24.197 -38.334 1.00 11.92 66 ILE C C 1
ATOM 3952 O O . ILE C 1 81 ? -52.613 23.833 -39.481 1.00 10.20 66 ILE C O 1
ATOM 3968 N N . TYR C 1 82 ? -53.029 23.346 -37.320 1.00 11.17 67 TYR C N 1
ATOM 3969 C CA . TYR C 1 82 ? -52.773 21.914 -37.479 1.00 11.48 67 TYR C CA 1
ATOM 3970 C C . TYR C 1 82 ? -54.074 21.144 -37.365 1.00 14.32 67 TYR C C 1
ATOM 3971 O O . TYR C 1 82 ? -55.006 21.572 -36.681 1.00 13.09 67 TYR C O 1
ATOM 3989 N N . PHE C 1 83 ? -54.116 19.994 -38.042 1.00 9.96 68 PHE C N 1
ATOM 3990 C CA . PHE C 1 83 ? -55.324 19.218 -38.206 1.00 11.21 68 PHE C CA 1
ATOM 3991 C C . PHE C 1 83 ? -55.129 17.772 -37.783 1.00 12.24 68 PHE C C 1
ATOM 3992 O O . PHE C 1 83 ? -54.016 17.233 -37.812 1.00 13.09 68 PHE C O 1
ATOM 4009 N N . ASP C 1 84 ? -56.255 17.129 -37.462 1.00 12.92 69 ASP C N 1
ATOM 4010 C CA . ASP C 1 84 ? -56.267 15.717 -37.138 1.00 16.81 69 ASP C CA 1
ATOM 4011 C C . ASP C 1 84 ? -56.261 14.904 -38.421 1.00 12.80 69 ASP C C 1
ATOM 4012 O O . ASP C 1 84 ? -56.504 15.418 -39.518 1.00 13.50 69 ASP C O 1
ATOM 4021 N N . PHE C 1 85 ? -55.976 13.616 -38.263 1.00 13.12 70 PHE C N 1
ATOM 4022 C CA . PHE C 1 85 ? -55.897 12.696 -39.386 1.00 14.97 70 PHE C CA 1
ATOM 4023 C C . PHE C 1 85 ? -57.193 12.715 -40.173 1.00 11.73 70 PHE C C 1
ATOM 4024 O O . PHE C 1 85 ? -58.279 12.551 -39.610 1.00 12.49 70 PHE C O 1
ATOM 4041 N N . ASP C 1 86 ? -57.067 12.977 -41.483 1.00 14.73 71 ASP C N 1
ATOM 4042 C CA . ASP C 1 86 ? -58.168 12.953 -42.437 1.00 14.22 71 ASP C CA 1
ATOM 4043 C C . ASP C 1 86 ? -59.247 13.981 -42.106 1.00 15.31 71 ASP C C 1
ATOM 4044 O O . ASP C 1 86 ? -60.413 13.811 -42.459 1.00 16.16 71 ASP C O 1
ATOM 4053 N N . SER C 1 87 ? -58.864 15.070 -41.455 1.00 13.88 72 SER C N 1
ATOM 4054 C CA . SER C 1 87 ? -59.803 16.082 -40.991 1.00 11.01 72 SER C CA 1
ATOM 4055 C C . SER C 1 87 ? -59.400 17.431 -41.557 1.00 10.07 72 SER C C 1
ATOM 4056 O O . SER C 1 87 ? -58.207 17.763 -41.605 1.00 11.40 72 SER C O 1
ATOM 4064 N N . TYR C 1 88 ? -60.403 18.201 -42.003 1.00 10.53 73 TYR C N 1
ATOM 4065 C CA . TYR C 1 88 ? -60.229 19.615 -42.325 1.00 8.30 73 TYR C CA 1
ATOM 4066 C C . TYR C 1 88 ? -61.010 20.524 -41.379 1.00 14.17 73 TYR C C 1
ATOM 4067 O O . TYR C 1 88 ? -61.315 21.675 -41.723 1.00 13.45 73 TYR C O 1
ATOM 4085 N N . SER C 1 89 ? -61.324 20.025 -40.185 1.00 12.45 74 SER C N 1
ATOM 4086 C CA A SER C 1 89 ? -61.964 20.821 -39.146 0.44 17.16 74 SER C CA 1
ATOM 4087 C CA B SER C 1 89 ? -61.963 20.828 -39.155 0.56 17.18 74 SER C CA 1
ATOM 4088 C C . SER C 1 89 ? -60.932 21.709 -38.469 1.00 14.85 74 SER C C 1
ATOM 4089 O O . SER C 1 89 ? -59.894 21.226 -38.008 1.00 14.76 74 SER C O 1
ATOM 4101 N N . VAL C 1 90 ? -61.226 22.998 -38.380 1.00 15.65 75 VAL C N 1
ATOM 4102 C CA . VAL C 1 90 ? -60.359 23.930 -37.677 1.00 13.13 75 VAL C CA 1
ATOM 4103 C C . VAL C 1 90 ? -60.740 23.895 -36.203 1.00 16.19 75 VAL C C 1
ATOM 4104 O O . VAL C 1 90 ? -61.862 24.266 -35.832 1.00 16.81 75 VAL C O 1
ATOM 4118 N N . LYS C 1 91 ? -59.803 23.468 -35.363 1.00 13.30 76 LYS C N 1
ATOM 4119 C CA . LYS C 1 91 ? -60.113 23.311 -33.947 1.00 13.17 76 LYS C CA 1
ATOM 4120 C C . LYS C 1 91 ? -60.171 24.655 -33.239 1.00 14.07 76 LYS C C 1
ATOM 4121 O O . LYS C 1 91 ? -59.459 25.613 -33.582 1.00 13.97 76 LYS C O 1
ATOM 4140 N N . ASP C 1 92 ? -61.023 24.705 -32.212 1.00 16.28 77 ASP C N 1
ATOM 4141 C CA . ASP C 1 92 ? -61.243 25.940 -31.469 1.00 17.87 77 ASP C CA 1
ATOM 4142 C C . ASP C 1 92 ? -59.966 26.480 -30.861 1.00 17.31 77 ASP C C 1
ATOM 4143 O O . ASP C 1 92 ? -59.846 27.696 -30.666 1.00 14.91 77 ASP C O 1
ATOM 4152 N N . GLU C 1 93 ? -58.996 25.619 -30.548 1.00 15.34 78 GLU C N 1
ATOM 4153 C CA . GLU C 1 93 ? -57.772 26.146 -29.966 1.00 13.55 78 GLU C CA 1
ATOM 4154 C C . GLU C 1 93 ? -57.029 27.081 -30.915 1.00 17.69 78 GLU C C 1
ATOM 4155 O O . GLU C 1 93 ? -56.145 27.806 -30.458 1.00 13.13 78 GLU C O 1
ATOM 4167 N N . TYR C 1 94 ? -57.352 27.082 -32.218 1.00 12.76 79 TYR C N 1
ATOM 4168 C CA . TYR C 1 94 ? -56.693 27.969 -33.175 1.00 10.93 79 TYR C CA 1
ATOM 4169 C C . TYR C 1 94 ? -57.500 29.225 -33.477 1.00 18.06 79 TYR C C 1
ATOM 4170 O O . TYR C 1 94 ? -57.019 30.072 -34.236 1.00 13.82 79 TYR C O 1
ATOM 4188 N N . GLN C 1 95 ? -58.710 29.365 -32.932 1.00 17.33 80 GLN C N 1
ATOM 4189 C CA . GLN C 1 95 ? -59.459 30.599 -33.171 1.00 18.47 80 GLN C CA 1
ATOM 4190 C C . GLN C 1 95 ? -58.736 31.827 -32.635 1.00 14.25 80 GLN C C 1
ATOM 4191 O O . GLN C 1 95 ? -58.811 32.888 -33.283 1.00 13.50 80 GLN C O 1
ATOM 4205 N N . PRO C 1 96 ? -58.014 31.778 -31.513 1.00 15.25 81 PRO C N 1
ATOM 4206 C CA . PRO C 1 96 ? -57.294 32.991 -31.088 1.00 15.67 81 PRO C CA 1
ATOM 4207 C C . PRO C 1 96 ? -56.198 33.400 -32.064 1.00 14.37 81 PRO C C 1
ATOM 4208 O O . PRO C 1 96 ? -56.038 34.591 -32.369 1.00 15.09 81 PRO C O 1
ATOM 4219 N N . LEU C 1 97 ? -55.450 32.438 -32.597 1.00 11.17 82 LEU C N 1
ATOM 4220 C CA A LEU C 1 97 ? -54.450 32.776 -33.591 0.43 14.38 82 LEU C CA 1
ATOM 4221 C CA B LEU C 1 97 ? -54.449 32.738 -33.613 0.57 14.39 82 LEU C CA 1
ATOM 4222 C C . LEU C 1 97 ? -55.091 33.397 -34.824 1.00 9.79 82 LEU C C 1
ATOM 4223 O O . LEU C 1 97 ? -54.600 34.409 -35.339 1.00 13.60 82 LEU C O 1
ATOM 4254 N N . MET C 1 98 ? -56.196 32.830 -35.297 1.00 9.81 83 MET C N 1
ATOM 4255 C CA . MET C 1 98 ? -56.851 33.412 -36.459 1.00 12.89 83 MET C CA 1
ATOM 4256 C C . MET C 1 98 ? -57.361 34.810 -36.144 1.00 20.66 83 MET C C 1
ATOM 4257 O O . MET C 1 98 ? -57.259 35.711 -36.979 1.00 13.77 83 MET C O 1
ATOM 4271 N N . GLN C 1 99 ? -57.853 35.032 -34.920 1.00 11.41 84 GLN C N 1
ATOM 4272 C CA . GLN C 1 99 ? -58.306 36.369 -34.545 1.00 16.13 84 GLN C CA 1
ATOM 4273 C C . GLN C 1 99 ? -57.166 37.381 -34.589 1.00 13.39 84 GLN C C 1
ATOM 4274 O O . GLN C 1 99 ? -57.361 38.520 -35.024 1.00 15.71 84 GLN C O 1
ATOM 4288 N N . GLN C 1 100 ? -55.983 36.990 -34.168 1.00 14.51 85 GLN C N 1
ATOM 4289 C CA . GLN C 1 100 ? -54.849 37.849 -34.150 1.00 14.25 85 GLN C CA 1
ATOM 4290 C C . GLN C 1 100 ? -54.484 38.275 -35.585 1.00 15.81 85 GLN C C 1
ATOM 4291 O O . GLN C 1 100 ? -54.266 39.421 -35.855 1.00 13.54 85 GLN C O 1
ATOM 4305 N N . HIS C 1 101 ? -54.398 37.312 -36.478 1.00 10.95 86 HIS C N 1
ATOM 4306 C CA . HIS C 1 101 ? -54.083 37.624 -37.868 1.00 10.57 86 HIS C CA 1
ATOM 4307 C C . HIS C 1 101 ? -55.222 38.387 -38.537 1.00 8.34 86 HIS C C 1
ATOM 4308 O O . HIS C 1 101 ? -54.976 39.263 -39.379 1.00 10.48 86 HIS C O 1
ATOM 4322 N N . ALA C 1 102 ? -56.470 38.046 -38.209 1.00 10.47 87 ALA C N 1
ATOM 4323 C CA . ALA C 1 102 ? -57.599 38.803 -38.728 1.00 14.39 87 ALA C CA 1
ATOM 4324 C C . ALA C 1 102 ? -57.480 40.271 -38.325 1.00 14.15 87 ALA C C 1
ATOM 4325 O O . ALA C 1 102 ? -57.607 41.167 -39.167 1.00 12.76 87 ALA C O 1
ATOM 4332 N N . GLN C 1 103 ? -57.177 40.541 -37.044 1.00 16.69 88 GLN C N 1
ATOM 4333 C CA . GLN C 1 103 ? -57.052 41.934 -36.612 1.00 15.10 88 GLN C CA 1
ATOM 4334 C C . GLN C 1 103 ? -55.948 42.643 -37.386 1.00 15.33 88 GLN C C 1
ATOM 4335 O O . GLN C 1 103 ? -56.073 43.822 -37.756 1.00 15.68 88 GLN C O 1
ATOM 4349 N N . TYR C 1 104 ? -54.859 41.935 -37.649 1.00 12.55 89 TYR C N 1
ATOM 4350 C CA . TYR C 1 104 ? -53.773 42.508 -38.406 1.00 14.47 89 TYR C CA 1
ATOM 4351 C C . TYR C 1 104 ? -54.207 42.831 -39.828 1.00 9.61 89 TYR C C 1
ATOM 4352 O O . TYR C 1 104 ? -53.981 43.946 -40.317 1.00 10.45 89 TYR C O 1
ATOM 4370 N N . LEU C 1 105 ? -54.854 41.872 -40.499 1.00 10.23 90 LEU C N 1
ATOM 4371 C CA . LEU C 1 105 ? -55.275 42.088 -41.878 1.00 8.37 90 LEU C CA 1
ATOM 4372 C C . LEU C 1 105 ? -56.318 43.193 -41.983 1.00 10.97 90 LEU C C 1
ATOM 4373 O O . LEU C 1 105 ? -56.337 43.929 -42.971 1.00 7.84 90 LEU C O 1
ATOM 4389 N N . LYS C 1 106 ? -57.207 43.308 -40.998 1.00 8.51 91 LYS C N 1
ATOM 4390 C CA . LYS C 1 106 ? -58.234 44.348 -41.057 1.00 11.30 91 LYS C CA 1
ATOM 4391 C C . LYS C 1 106 ? -57.675 45.758 -40.798 1.00 10.16 91 LYS C C 1
ATOM 4392 O O . LYS C 1 106 ? -58.324 46.746 -41.190 1.00 10.99 91 LYS C O 1
ATOM 4411 N N . SER C 1 107 ? -56.490 45.886 -40.176 1.00 9.51 92 SER C N 1
ATOM 4412 C CA . SER C 1 107 ? -55.861 47.166 -39.861 1.00 11.00 92 SER C CA 1
ATOM 4413 C C . SER C 1 107 ? -54.669 47.414 -40.778 1.00 11.85 92 SER C C 1
ATOM 4414 O O . SER C 1 107 ? -53.944 48.406 -40.614 1.00 14.73 92 SER C O 1
ATOM 4422 N N . HIS C 1 108 ? -54.490 46.548 -41.774 1.00 10.79 93 HIS C N 1
ATOM 4423 C CA . HIS C 1 108 ? -53.464 46.699 -42.803 1.00 14.64 93 HIS C CA 1
ATOM 4424 C C . HIS C 1 108 ? -54.092 46.285 -44.125 1.00 11.24 93 HIS C C 1
ATOM 4425 O O . HIS C 1 108 ? -53.809 45.201 -44.655 1.00 11.70 93 HIS C O 1
ATOM 4439 N N . PRO C 1 109 ? -54.931 47.157 -44.710 1.00 10.40 94 PRO C N 1
ATOM 4440 C CA . PRO C 1 109 ? -55.836 46.735 -45.799 1.00 10.70 94 PRO C CA 1
ATOM 4441 C C . PRO C 1 109 ? -55.148 46.341 -47.092 1.00 12.03 94 PRO C C 1
ATOM 4442 O O . PRO C 1 109 ? -55.778 45.693 -47.926 1.00 11.85 94 PRO C O 1
ATOM 4453 N N . GLN C 1 110 ? -53.895 46.721 -47.306 1.00 15.05 95 GLN C N 1
ATOM 4454 C CA . GLN C 1 110 ? -53.184 46.333 -48.517 1.00 16.64 95 GLN C CA 1
ATOM 4455 C C . GLN C 1 110 ? -52.293 45.112 -48.321 1.00 14.80 95 GLN C C 1
ATOM 4456 O O . GLN C 1 110 ? -51.593 44.734 -49.264 1.00 18.19 95 GLN C O 1
ATOM 4470 N N . ARG C 1 111 ? -52.309 44.497 -47.144 1.00 12.04 96 ARG C N 1
ATOM 4471 C CA . ARG C 1 111 ? -51.535 43.287 -46.867 1.00 14.55 96 ARG C CA 1
ATOM 4472 C C . ARG C 1 111 ? -52.348 42.060 -47.278 1.00 12.41 96 ARG C C 1
ATOM 4473 O O . ARG C 1 111 ? -53.517 41.925 -46.909 1.00 11.75 96 ARG C O 1
ATOM 4494 N N . HIS C 1 112 ? -51.733 41.183 -48.068 1.00 10.33 97 HIS C N 1
ATOM 4495 C CA . HIS C 1 112 ? -52.358 39.968 -48.581 1.00 10.27 97 HIS C CA 1
ATOM 4496 C C . HIS C 1 112 ? -51.739 38.717 -47.960 1.00 8.98 97 HIS C C 1
ATOM 4497 O O . HIS C 1 112 ? -50.542 38.686 -47.663 1.00 13.38 97 HIS C O 1
ATOM 4511 N N . VAL C 1 113 ? -52.549 37.679 -47.783 1.00 10.54 98 VAL C N 1
ATOM 4512 C CA . VAL C 1 113 ? -52.052 36.417 -47.246 1.00 12.16 98 VAL C CA 1
ATOM 4513 C C . VAL C 1 113 ? -52.455 35.267 -48.165 1.00 12.57 98 VAL C C 1
ATOM 4514 O O . VAL C 1 113 ? -53.566 35.244 -48.712 1.00 14.47 98 VAL C O 1
ATOM 4527 N N . LEU C 1 114 ? -51.517 34.334 -48.384 1.00 13.45 99 LEU C N 1
ATOM 4528 C CA . LEU C 1 114 ? -51.787 33.098 -49.105 1.00 10.35 99 LEU C CA 1
ATOM 4529 C C . LEU C 1 114 ? -51.885 31.989 -48.076 1.00 12.25 99 LEU C C 1
ATOM 4530 O O . LEU C 1 114 ? -50.953 31.791 -47.289 1.00 11.38 99 LEU C O 1
ATOM 4546 N N . ILE C 1 115 ? -53.026 31.322 -48.041 1.00 8.94 100 ILE C N 1
ATOM 4547 C CA . ILE C 1 115 ? -53.264 30.229 -47.107 1.00 8.17 100 ILE C CA 1
ATOM 4548 C C . ILE C 1 115 ? -52.934 28.960 -47.879 1.00 9.63 100 ILE C C 1
ATOM 4549 O O . ILE C 1 115 ? -53.646 28.617 -48.824 1.00 10.84 100 ILE C O 1
ATOM 4565 N N . GLN C 1 116 ? -51.875 28.253 -47.462 1.00 12.35 101 GLN C N 1
ATOM 4566 C CA . GLN C 1 116 ? -51.436 27.012 -48.108 1.00 10.69 101 GLN C CA 1
ATOM 4567 C C . GLN C 1 116 ? -51.798 25.802 -47.261 1.00 12.17 101 GLN C C 1
ATOM 4568 O O . GLN C 1 116 ? -51.399 25.722 -46.096 1.00 11.15 101 GLN C O 1
ATOM 4582 N N . GLY C 1 117 ? -52.543 24.869 -47.849 1.00 8.16 102 GLY C N 1
ATOM 4583 C CA . GLY C 1 117 ? -52.966 23.666 -47.162 1.00 8.44 102 GLY C CA 1
ATOM 4584 C C . GLY C 1 117 ? -52.048 22.502 -47.516 1.00 9.76 102 GLY C C 1
ATOM 4585 O O . GLY C 1 117 ? -51.680 22.328 -48.685 1.00 9.92 102 GLY C O 1
ATOM 4589 N N . ASN C 1 118 ? -51.772 21.674 -46.510 1.00 7.73 103 ASN C N 1
ATOM 4590 C CA . ASN C 1 118 ? -50.810 20.574 -46.593 1.00 8.08 103 ASN C CA 1
ATOM 4591 C C . ASN C 1 118 ? -51.372 19.340 -45.894 1.00 12.11 103 ASN C C 1
ATOM 4592 O O . ASN C 1 118 ? -52.203 19.426 -44.970 1.00 8.58 103 ASN C O 1
ATOM 4603 N N . THR C 1 119 ? -50.854 18.181 -46.300 1.00 8.04 104 THR C N 1
ATOM 4604 C CA . THR C 1 119 ? -51.245 16.906 -45.700 1.00 8.28 104 THR C CA 1
ATOM 4605 C C . THR C 1 119 ? -50.028 16.066 -45.353 1.00 10.33 104 THR C C 1
ATOM 4606 O O . THR C 1 119 ? -48.924 16.287 -45.860 1.00 8.77 104 THR C O 1
ATOM 4617 N N . ASP C 1 120 ? -50.246 15.048 -44.520 1.00 8.49 105 ASP C N 1
ATOM 4618 C CA . ASP C 1 120 ? -49.216 14.021 -44.418 1.00 9.83 105 ASP C CA 1
ATOM 4619 C C . ASP C 1 120 ? -49.322 13.068 -45.621 1.00 12.28 105 ASP C C 1
ATOM 4620 O O . ASP C 1 120 ? -50.218 13.167 -46.476 1.00 9.27 105 ASP C O 1
ATOM 4629 N N . GLU C 1 121 ? -48.360 12.161 -45.708 1.00 10.50 106 GLU C N 1
ATOM 4630 C CA . GLU C 1 121 ? -48.136 11.413 -46.935 1.00 8.34 106 GLU C CA 1
ATOM 4631 C C . GLU C 1 121 ? -49.134 10.283 -47.169 1.00 8.95 106 GLU C C 1
ATOM 4632 O O . GLU C 1 121 ? -49.103 9.667 -48.247 1.00 12.33 106 GLU C O 1
ATOM 4644 N N . ARG C 1 122 ? -50.017 10.002 -46.214 1.00 9.93 107 ARG C N 1
ATOM 4645 C CA . ARG C 1 122 ? -50.864 8.827 -46.300 1.00 11.13 107 ARG C CA 1
ATOM 4646 C C . ARG C 1 122 ? -52.011 9.089 -47.268 1.00 12.88 107 ARG C C 1
ATOM 4647 O O . ARG C 1 122 ? -52.688 10.114 -47.185 1.00 12.86 107 ARG C O 1
ATOM 4668 N N . GLY C 1 123 ? -52.201 8.169 -48.209 1.00 12.99 108 GLY C N 1
ATOM 4669 C CA . GLY C 1 123 ? -53.255 8.303 -49.192 1.00 15.33 108 GLY C CA 1
ATOM 4670 C C . GLY C 1 123 ? -52.717 8.839 -50.507 1.00 10.64 108 GLY C C 1
ATOM 4671 O O . GLY C 1 123 ? -51.545 9.189 -50.644 1.00 16.19 108 GLY C O 1
ATOM 4675 N N . THR C 1 124 ? -53.596 8.880 -51.505 1.00 14.01 109 THR C N 1
ATOM 4676 C CA . THR C 1 124 ? -53.146 9.221 -52.845 1.00 14.93 109 THR C CA 1
ATOM 4677 C C . THR C 1 124 ? -52.807 10.707 -52.946 1.00 16.50 109 THR C C 1
ATOM 4678 O O . THR C 1 124 ? -53.261 11.539 -52.160 1.00 13.03 109 THR C O 1
ATOM 4689 N N . SER C 1 125 ? -51.936 11.021 -53.900 1.00 14.64 110 SER C N 1
ATOM 4690 C CA . SER C 1 125 ? -51.657 12.412 -54.222 1.00 13.65 110 SER C CA 1
ATOM 4691 C C . SER C 1 125 ? -52.931 13.180 -54.521 1.00 13.88 110 SER C C 1
ATOM 4692 O O . SER C 1 125 ? -53.065 14.340 -54.124 1.00 16.71 110 SER C O 1
ATOM 4700 N N . GLU C 1 126 ? -53.864 12.567 -55.249 1.00 13.76 111 GLU C N 1
ATOM 4701 C CA . GLU C 1 126 ? -55.085 13.277 -55.621 1.00 16.47 111 GLU C CA 1
ATOM 4702 C C . GLU C 1 126 ? -55.964 13.538 -54.403 1.00 13.95 111 GLU C C 1
ATOM 4703 O O . GLU C 1 126 ? -56.496 14.644 -54.227 1.00 12.79 111 GLU C O 1
ATOM 4715 N N . TYR C 1 127 ? -56.137 12.522 -53.560 1.00 12.76 112 TYR C N 1
ATOM 4716 C CA . TYR C 1 127 ? -56.922 12.692 -52.343 1.00 15.48 112 TYR C CA 1
ATOM 4717 C C . TYR C 1 127 ? -56.333 13.794 -51.484 1.00 10.27 112 TYR C C 1
ATOM 4718 O O . TYR C 1 127 ? -57.067 14.632 -50.953 1.00 11.51 112 TYR C O 1
ATOM 4736 N N . ASN C 1 128 ? -55.003 13.825 -51.359 1.00 11.30 113 ASN C N 1
ATOM 4737 C CA . ASN C 1 128 ? -54.357 14.779 -50.469 1.00 9.86 113 ASN C CA 1
ATOM 4738 C C . ASN C 1 128 ? -54.339 16.185 -51.064 1.00 10.32 113 ASN C C 1
ATOM 4739 O O . ASN C 1 128 ? -54.469 17.165 -50.328 1.00 9.58 113 ASN C O 1
ATOM 4750 N N . LEU C 1 129 ? -54.269 16.317 -52.382 1.00 7.54 114 LEU C N 1
ATOM 4751 C CA . LEU C 1 129 ? -54.449 17.636 -52.983 1.00 13.57 114 LEU C CA 1
ATOM 4752 C C . LEU C 1 129 ? -55.813 18.232 -52.615 1.00 8.31 114 LEU C C 1
ATOM 4753 O O . LEU C 1 129 ? -55.902 19.400 -52.225 1.00 11.99 114 LEU C O 1
ATOM 4769 N N . ALA C 1 130 ? -56.881 17.444 -52.732 1.00 10.31 115 ALA C N 1
ATOM 4770 C CA . ALA C 1 130 ? -58.225 17.899 -52.367 1.00 13.05 115 ALA C CA 1
ATOM 4771 C C . ALA C 1 130 ? -58.347 18.170 -50.867 1.00 9.67 115 ALA C C 1
ATOM 4772 O O . ALA C 1 130 ? -58.994 19.149 -50.470 1.00 10.54 115 ALA C O 1
ATOM 4779 N N . LEU C 1 131 ? -57.733 17.321 -50.018 1.00 10.30 116 LEU C N 1
ATOM 4780 C CA . LEU C 1 131 ? -57.804 17.531 -48.567 1.00 12.51 116 LEU C CA 1
ATOM 4781 C C . LEU C 1 131 ? -57.050 18.787 -48.148 1.00 10.95 116 LEU C C 1
ATOM 4782 O O . LEU C 1 131 ? -57.534 19.544 -47.301 1.00 11.27 116 LEU C O 1
ATOM 4798 N N . GLY C 1 132 ? -55.857 19.026 -48.715 1.00 11.17 117 GLY C N 1
ATOM 4799 C CA . GLY C 1 132 ? -55.161 20.273 -48.452 1.00 11.77 117 GLY C CA 1
ATOM 4800 C C . GLY C 1 132 ? -55.956 21.498 -48.882 1.00 10.88 117 GLY C C 1
ATOM 4801 O O . GLY C 1 132 ? -55.914 22.532 -48.216 1.00 10.11 117 GLY C O 1
ATOM 4805 N N . GLN C 1 133 ? -56.669 21.407 -50.011 1.00 10.22 118 GLN C N 1
ATOM 4806 C CA . GLN C 1 133 ? -57.545 22.498 -50.432 1.00 10.71 118 GLN C CA 1
ATOM 4807 C C . GLN C 1 133 ? -58.647 22.754 -49.415 1.00 10.78 118 GLN C C 1
ATOM 4808 O O . GLN C 1 133 ? -58.920 23.912 -49.072 1.00 10.15 118 GLN C O 1
ATOM 4822 N N . LYS C 1 134 ? -59.307 21.695 -48.933 1.00 11.26 119 LYS C N 1
ATOM 4823 C CA . LYS C 1 134 ? -60.356 21.874 -47.934 1.00 9.77 119 LYS C CA 1
ATOM 4824 C C . LYS C 1 134 ? -59.798 22.509 -46.668 1.00 11.55 119 LYS C C 1
ATOM 4825 O O . LYS C 1 134 ? -60.483 23.293 -46.006 1.00 11.87 119 LYS C O 1
ATOM 4844 N N . ARG C 1 135 ? -58.571 22.149 -46.299 1.00 12.58 120 ARG C N 1
ATOM 4845 C CA . ARG C 1 135 ? -57.935 22.725 -45.114 1.00 10.17 120 ARG C CA 1
ATOM 4846 C C . ARG C 1 135 ? -57.677 24.214 -45.303 1.00 10.72 120 ARG C C 1
ATOM 4847 O O . ARG C 1 135 ? -58.003 25.038 -44.431 1.00 11.31 120 ARG C O 1
ATOM 4868 N N . ALA C 1 136 ? -57.131 24.580 -46.461 1.00 7.45 121 ALA C N 1
ATOM 4869 C CA . ALA C 1 136 ? -56.893 25.975 -46.738 1.00 8.34 121 ALA C CA 1
ATOM 4870 C C . ALA C 1 136 ? -58.215 26.752 -46.795 1.00 11.37 121 ALA C C 1
ATOM 4871 O O . ALA C 1 136 ? -58.310 27.869 -46.257 1.00 8.97 121 ALA C O 1
ATOM 4878 N N . GLU C 1 137 ? -59.247 26.171 -47.412 1.00 10.83 122 GLU C N 1
ATOM 4879 C CA . GLU C 1 137 ? -60.524 26.879 -47.534 1.00 12.16 122 GLU C CA 1
ATOM 4880 C C . GLU C 1 137 ? -61.223 27.015 -46.187 1.00 15.55 122 GLU C C 1
ATOM 4881 O O . GLU C 1 137 ? -61.912 28.016 -45.952 1.00 9.83 122 GLU C O 1
ATOM 4893 N N . ALA C 1 138 ? -61.060 26.034 -45.292 1.00 10.17 123 ALA C N 1
ATOM 4894 C CA . ALA C 1 138 ? -61.653 26.148 -43.959 1.00 14.09 123 ALA C CA 1
ATOM 4895 C C . ALA C 1 138 ? -61.004 27.274 -43.160 1.00 9.99 123 ALA C C 1
ATOM 4896 O O . ALA C 1 138 ? -61.679 27.984 -42.399 1.00 11.29 123 ALA C O 1
ATOM 4903 N N . VAL C 1 139 ? -59.700 27.465 -43.326 1.00 12.05 124 VAL C N 1
ATOM 4904 C CA . VAL C 1 139 ? -59.017 28.572 -42.665 1.00 10.38 124 VAL C CA 1
ATOM 4905 C C . VAL C 1 139 ? -59.447 29.892 -43.287 1.00 10.60 124 VAL C C 1
ATOM 4906 O O . VAL C 1 139 ? -59.777 30.841 -42.571 1.00 9.46 124 VAL C O 1
ATOM 4919 N N . ARG C 1 140 ? -59.513 29.955 -44.627 1.00 9.28 125 ARG C N 1
ATOM 4920 C CA . ARG C 1 140 ? -59.993 31.165 -45.286 1.00 9.50 125 ARG C CA 1
ATOM 4921 C C . ARG C 1 140 ? -61.391 31.534 -44.810 1.00 9.73 125 ARG C C 1
ATOM 4922 O O . ARG C 1 140 ? -61.688 32.713 -44.552 1.00 12.80 125 ARG C O 1
ATOM 4943 N N . ARG C 1 141 ? -62.270 30.543 -44.706 1.00 10.63 126 ARG C N 1
ATOM 4944 C CA . ARG C 1 141 ? -63.642 30.778 -44.270 1.00 16.14 126 ARG C CA 1
ATOM 4945 C C . ARG C 1 141 ? -63.680 31.353 -42.864 1.00 14.60 126 ARG C C 1
ATOM 4946 O O . ARG C 1 141 ? -64.418 32.306 -42.576 1.00 15.68 126 ARG C O 1
ATOM 4967 N N . ALA C 1 142 ? -62.893 30.770 -41.969 1.00 13.55 127 ALA C N 1
ATOM 4968 C CA . ALA C 1 142 ? -62.873 31.190 -40.576 1.00 10.93 127 ALA C CA 1
ATOM 4969 C C . ALA C 1 142 ? -62.334 32.613 -40.438 1.00 15.02 127 ALA C C 1
ATOM 4970 O O . ALA C 1 142 ? -62.821 33.378 -39.596 1.00 14.32 127 ALA C O 1
ATOM 4977 N N . MET C 1 143 ? -61.352 32.995 -41.282 1.00 10.00 128 MET C N 1
ATOM 4978 C CA A MET C 1 143 ? -60.809 34.355 -41.322 0.60 10.35 128 MET C CA 1
ATOM 4979 C CA B MET C 1 143 ? -60.860 34.362 -41.221 0.40 10.43 128 MET C CA 1
ATOM 4980 C C . MET C 1 143 ? -61.833 35.346 -41.865 1.00 9.09 128 MET C C 1
ATOM 4981 O O . MET C 1 143 ? -61.949 36.492 -41.383 1.00 10.30 128 MET C O 1
ATOM 5008 N N . ALA C 1 144 ? -62.568 34.929 -42.891 1.00 9.33 129 ALA C N 1
ATOM 5009 C CA . ALA C 1 144 ? -63.623 35.772 -43.449 1.00 15.91 129 ALA C CA 1
ATOM 5010 C C . ALA C 1 144 ? -64.703 36.036 -42.405 1.00 15.14 129 ALA C C 1
ATOM 5011 O O . ALA C 1 144 ? -65.195 37.162 -42.274 1.00 11.07 129 ALA C O 1
ATOM 5018 N N . LEU C 1 145 ? -65.059 35.017 -41.634 1.00 13.94 130 LEU C N 1
ATOM 5019 C CA . LEU C 1 145 ? -66.058 35.198 -40.582 1.00 15.31 130 LEU C CA 1
ATOM 5020 C C . LEU C 1 145 ? -65.569 36.145 -39.490 1.00 18.44 130 LEU C C 1
ATOM 5021 O O . LEU C 1 145 ? -66.387 36.785 -38.817 1.00 16.96 130 LEU C O 1
ATOM 5037 N N . LEU C 1 146 ? -64.257 36.250 -39.297 1.00 11.99 131 LEU C N 1
ATOM 5038 C CA . LEU C 1 146 ? -63.648 37.203 -38.386 1.00 8.21 131 LEU C CA 1
ATOM 5039 C C . LEU C 1 146 ? -63.476 38.590 -38.996 1.00 13.35 131 LEU C C 1
ATOM 5040 O O . LEU C 1 146 ? -62.901 39.477 -38.344 1.00 15.78 131 LEU C O 1
ATOM 5056 N N . GLY C 1 147 ? -63.910 38.774 -40.239 1.00 11.84 132 GLY C N 1
ATOM 5057 C CA . GLY C 1 147 ? -64.052 40.074 -40.834 1.00 12.60 132 GLY C CA 1
ATOM 5058 C C . GLY C 1 147 ? -63.037 40.393 -41.896 1.00 10.03 132 GLY C C 1
ATOM 5059 O O . GLY C 1 147 ? -63.053 41.519 -42.411 1.00 9.59 132 GLY C O 1
ATOM 5063 N N . ASN C 1 149 ? -61.567 40.869 -45.406 1.00 10.03 134 ASN C N 1
ATOM 5064 C CA . ASN C 1 149 ? -62.111 41.009 -46.750 1.00 11.84 134 ASN C CA 1
ATOM 5065 C C . ASN C 1 149 ? -61.512 39.965 -47.683 1.00 9.61 134 ASN C C 1
ATOM 5066 O O . ASN C 1 149 ? -60.297 39.723 -47.661 1.00 8.07 134 ASN C O 1
ATOM 5077 N N . ASP C 1 150 ? -62.358 39.351 -48.526 1.00 11.57 135 ASP C N 1
ATOM 5078 C CA A ASP C 1 150 ? -61.884 38.266 -49.377 0.50 16.02 135 ASP C CA 1
ATOM 5079 C CA B ASP C 1 150 ? -61.863 38.259 -49.363 0.50 16.02 135 ASP C CA 1
ATOM 5080 C C . ASP C 1 150 ? -60.779 38.730 -50.318 1.00 13.89 135 ASP C C 1
ATOM 5081 O O . ASP C 1 150 ? -59.959 37.915 -50.768 1.00 14.88 135 ASP C O 1
ATOM 5096 N N . SER C 1 151 ? -60.726 40.025 -50.620 1.00 14.52 136 SER C N 1
ATOM 5097 C CA A SER C 1 151 ? -59.728 40.535 -51.554 0.40 15.33 136 SER C CA 1
ATOM 5098 C CA C SER C 1 151 ? -59.739 40.537 -51.552 0.60 15.35 136 SER C CA 1
ATOM 5099 C C . SER C 1 151 ? -58.309 40.431 -51.005 1.00 14.67 136 SER C C 1
ATOM 5100 O O . SER C 1 151 ? -57.350 40.542 -51.767 1.00 16.44 136 SER C O 1
ATOM 5115 N N . GLN C 1 152 ? -58.145 40.224 -49.699 1.00 10.48 137 GLN C N 1
ATOM 5116 C CA . GLN C 1 152 ? -56.819 40.060 -49.124 1.00 11.65 137 GLN C CA 1
ATOM 5117 C C . GLN C 1 152 ? -56.398 38.594 -48.910 1.00 10.53 137 GLN C C 1
ATOM 5118 O O . GLN C 1 152 ? -55.303 38.368 -48.402 1.00 13.67 137 GLN C O 1
ATOM 5132 N N . MET C 1 153 ? -57.188 37.607 -49.335 1.00 11.95 138 MET C N 1
ATOM 5133 C CA . MET C 1 153 ? -56.889 36.189 -49.088 1.00 9.19 138 MET C CA 1
ATOM 5134 C C . MET C 1 153 ? -56.999 35.356 -50.364 1.00 12.67 138 MET C C 1
ATOM 5135 O O . MET C 1 153 ? -57.845 35.613 -51.219 1.00 12.63 138 MET C O 1
ATOM 5149 N N . GLU C 1 154 ? -56.123 34.360 -50.483 1.00 9.73 139 GLU C N 1
ATOM 5150 C CA . GLU C 1 154 ? -56.238 33.279 -51.460 1.00 12.46 139 GLU C CA 1
ATOM 5151 C C . GLU C 1 154 ? -55.975 31.970 -50.723 1.00 10.29 139 GLU C C 1
ATOM 5152 O O . GLU C 1 154 ? -55.284 31.969 -49.706 1.00 13.31 139 GLU C O 1
ATOM 5164 N N . ALA C 1 155 ? -56.552 30.870 -51.211 1.00 13.16 140 ALA C N 1
ATOM 5165 C CA . ALA C 1 155 ? -56.356 29.542 -50.631 1.00 12.17 140 ALA C CA 1
ATOM 5166 C C . ALA C 1 155 ? -55.873 28.595 -51.717 1.00 13.20 140 ALA C C 1
ATOM 5167 O O . ALA C 1 155 ? -56.444 28.563 -52.809 1.00 19.25 140 ALA C O 1
ATOM 5174 N N . VAL C 1 156 ? -54.810 27.844 -51.417 1.00 8.84 141 VAL C N 1
ATOM 5175 C CA . VAL C 1 156 ? -54.209 26.905 -52.351 1.00 8.06 141 VAL C CA 1
ATOM 5176 C C . VAL C 1 156 ? -53.768 25.658 -51.589 1.00 9.52 141 VAL C C 1
ATOM 5177 O O . VAL C 1 156 ? -53.627 25.655 -50.364 1.00 10.65 141 VAL C O 1
ATOM 5190 N N . SER C 1 157 ? -53.559 24.590 -52.336 1.00 11.80 142 SER C N 1
ATOM 5191 C CA . SER C 1 157 ? -53.240 23.294 -51.764 1.00 9.00 142 SER C CA 1
ATOM 5192 C C . SER C 1 157 ? -51.893 22.841 -52.296 1.00 14.03 142 SER C C 1
ATOM 5193 O O . SER C 1 157 ? -51.642 22.902 -53.501 1.00 9.43 142 SER C O 1
ATOM 5201 N N . LEU C 1 158 ? -51.036 22.401 -51.398 1.00 11.45 143 LEU C N 1
ATOM 5202 C CA . LEU C 1 158 ? -49.803 21.732 -51.763 1.00 10.82 143 LEU C CA 1
ATOM 5203 C C . LEU C 1 158 ? -49.906 20.218 -51.588 1.00 8.88 143 LEU C C 1
ATOM 5204 O O . LEU C 1 158 ? -48.902 19.526 -51.767 1.00 10.91 143 LEU C O 1
ATOM 5220 N N . GLY C 1 159 ? -51.097 19.704 -51.258 1.00 8.59 144 GLY C N 1
ATOM 5221 C CA . GLY C 1 159 ? -51.276 18.285 -51.017 1.00 10.52 144 GLY C CA 1
ATOM 5222 C C . GLY C 1 159 ? -50.219 17.731 -50.088 1.00 12.30 144 GLY C C 1
ATOM 5223 O O . GLY C 1 159 ? -49.865 18.341 -49.064 1.00 12.63 144 GLY C O 1
ATOM 5227 N N . LYS C 1 160 ? -49.694 16.551 -50.443 1.00 10.59 145 LYS C N 1
ATOM 5228 C CA . LYS C 1 160 ? -48.602 15.950 -49.691 1.00 9.71 145 LYS C CA 1
ATOM 5229 C C . LYS C 1 160 ? -47.248 16.257 -50.296 1.00 13.49 145 LYS C C 1
ATOM 5230 O O . LYS C 1 160 ? -46.254 15.644 -49.894 1.00 13.74 145 LYS C O 1
ATOM 5249 N N . GLU C 1 161 ? -47.173 17.228 -51.208 1.00 14.69 146 GLU C N 1
ATOM 5250 C CA . GLU C 1 161 ? -45.975 17.377 -52.022 1.00 14.65 146 GLU C CA 1
ATOM 5251 C C . GLU C 1 161 ? -44.856 18.167 -51.353 1.00 16.15 146 GLU C C 1
ATOM 5252 O O . GLU C 1 161 ? -43.719 18.071 -51.815 1.00 17.30 146 GLU C O 1
ATOM 5264 N N . LYS C 1 162 ? -45.125 18.951 -50.307 1.00 13.69 147 LYS C N 1
ATOM 5265 C CA . LYS C 1 162 ? -44.104 19.792 -49.685 1.00 14.07 147 LYS C CA 1
ATOM 5266 C C . LYS C 1 162 ? -44.049 19.549 -48.189 1.00 18.34 147 LYS C C 1
ATOM 5267 O O . LYS C 1 162 ? -44.332 20.443 -47.382 1.00 16.15 147 LYS C O 1
ATOM 5286 N N . PRO C 1 163 ? -43.655 18.349 -47.783 1.00 16.47 148 PRO C N 1
ATOM 5287 C CA . PRO C 1 163 ? -43.587 18.046 -46.350 1.00 14.07 148 PRO C CA 1
ATOM 5288 C C . PRO C 1 163 ? -42.560 18.893 -45.621 1.00 15.38 148 PRO C C 1
ATOM 5289 O O . PRO C 1 163 ? -41.442 19.090 -46.084 1.00 21.15 148 PRO C O 1
ATOM 5300 N N . GLN C 1 164 ? -42.957 19.368 -44.451 1.00 14.34 149 GLN C N 1
ATOM 5301 C CA . GLN C 1 164 ? -42.066 20.095 -43.565 1.00 15.79 149 GLN C CA 1
ATOM 5302 C C . GLN C 1 164 ? -41.178 19.138 -42.794 1.00 15.46 149 GLN C C 1
ATOM 5303 O O . GLN C 1 164 ? -39.972 19.349 -42.680 1.00 18.35 149 GLN C O 1
ATOM 5317 N N . ALA C 1 165 ? -41.777 18.093 -42.247 1.00 14.57 150 ALA C N 1
ATOM 5318 C CA . ALA C 1 165 ? -41.054 16.989 -41.627 1.00 17.09 150 ALA C CA 1
ATOM 5319 C C . ALA C 1 165 ? -41.053 15.817 -42.603 1.00 15.00 150 ALA C C 1
ATOM 5320 O O . ALA C 1 165 ? -42.084 15.508 -43.206 1.00 15.51 150 ALA C O 1
ATOM 5327 N N . THR C 1 166 ? -39.886 15.197 -42.791 1.00 14.28 151 THR C N 1
ATOM 5328 C CA . THR C 1 166 ? -39.676 14.250 -43.866 1.00 12.69 151 THR C CA 1
ATOM 5329 C C . THR C 1 166 ? -39.677 12.802 -43.380 1.00 23.06 151 THR C C 1
ATOM 5330 O O . THR C 1 166 ? -39.438 11.885 -44.175 1.00 18.55 151 THR C O 1
ATOM 5341 N N . GLY C 1 167 ? -39.961 12.572 -42.104 1.00 20.54 152 GLY C N 1
ATOM 5342 C CA . GLY C 1 167 ? -40.031 11.221 -41.586 1.00 22.98 152 GLY C CA 1
ATOM 5343 C C . GLY C 1 167 ? -41.332 10.514 -41.928 1.00 19.53 152 GLY C C 1
ATOM 5344 O O . GLY C 1 167 ? -42.312 11.086 -42.425 1.00 16.46 152 GLY C O 1
ATOM 5348 N N . HIS C 1 168 ? -41.330 9.208 -41.664 1.00 13.47 153 HIS C N 1
ATOM 5349 C CA . HIS C 1 168 ? -42.446 8.376 -42.052 1.00 10.56 153 HIS C CA 1
ATOM 5350 C C . HIS C 1 168 ? -43.102 7.783 -40.822 1.00 17.24 153 HIS C C 1
ATOM 5351 O O . HIS C 1 168 ? -43.257 6.571 -40.719 1.00 13.27 153 HIS C O 1
ATOM 5366 N N . ASP C 1 169 ? -43.505 8.640 -39.894 1.00 13.68 154 ASP C N 1
ATOM 5367 C CA . ASP C 1 169 ? -44.288 8.236 -38.732 1.00 11.65 154 ASP C CA 1
ATOM 5368 C C . ASP C 1 169 ? -45.031 9.462 -38.217 1.00 13.88 154 ASP C C 1
ATOM 5369 O O . ASP C 1 169 ? -44.843 10.577 -38.715 1.00 15.28 154 ASP C O 1
ATOM 5378 N N . GLU C 1 170 ? -45.847 9.252 -37.177 1.00 12.77 155 GLU C N 1
ATOM 5379 C CA . GLU C 1 170 ? -46.771 10.291 -36.736 1.00 15.96 155 GLU C CA 1
ATOM 5380 C C . GLU C 1 170 ? -46.058 11.520 -36.197 1.00 17.40 155 GLU C C 1
ATOM 5381 O O . GLU C 1 170 ? -46.645 12.613 -36.196 1.00 15.31 155 GLU C O 1
ATOM 5393 N N . ALA C 1 171 ? -44.815 11.373 -35.739 1.00 14.24 156 ALA C N 1
ATOM 5394 C CA . ALA C 1 171 ? -44.056 12.521 -35.256 1.00 15.27 156 ALA C CA 1
ATOM 5395 C C . ALA C 1 171 ? -43.819 13.527 -36.365 1.00 20.26 156 ALA C C 1
ATOM 5396 O O . ALA C 1 171 ? -43.736 14.726 -36.103 1.00 18.35 156 ALA C O 1
ATOM 5403 N N . SER C 1 172 ? -43.661 13.052 -37.591 1.00 12.96 157 SER C N 1
ATOM 5404 C CA . SER C 1 172 ? -43.560 13.913 -38.764 1.00 13.49 157 SER C CA 1
ATOM 5405 C C . SER C 1 172 ? -44.945 14.256 -39.304 1.00 13.44 157 SER C C 1
ATOM 5406 O O . SER C 1 172 ? -45.232 15.417 -39.634 1.00 12.89 157 SER C O 1
ATOM 5414 N N . TRP C 1 173 ? -45.800 13.244 -39.442 1.00 7.39 158 TRP C N 1
ATOM 5415 C CA . TRP C 1 173 ? -47.087 13.452 -40.083 1.00 11.03 158 TRP C CA 1
ATOM 5416 C C . TRP C 1 173 ? -47.912 14.513 -39.363 1.00 16.27 158 TRP C C 1
ATOM 5417 O O . TRP C 1 173 ? -48.635 15.286 -40.002 1.00 11.38 158 TRP C O 1
A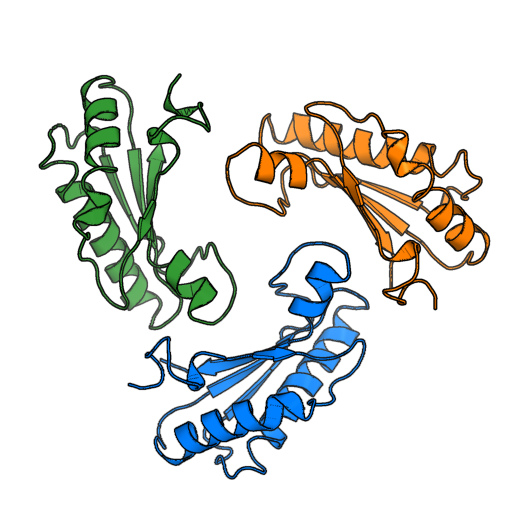TOM 5438 N N . ALA C 1 174 ? -47.820 14.584 -38.035 1.00 14.22 159 ALA C N 1
ATOM 5439 C CA . ALA C 1 174 ? -48.648 15.570 -37.354 1.00 15.21 159 ALA C CA 1
ATOM 5440 C C . ALA C 1 174 ? -48.224 16.981 -37.727 1.00 14.70 159 ALA C C 1
ATOM 5441 O O . ALA C 1 174 ? -49.051 17.900 -37.692 1.00 12.80 159 ALA C O 1
ATOM 5448 N N . GLN C 1 175 ? -46.948 17.171 -38.080 1.00 11.78 160 GLN C N 1
ATOM 5449 C CA . GLN C 1 175 ? -46.456 18.503 -38.429 1.00 15.64 160 GLN C CA 1
ATOM 5450 C C . GLN C 1 175 ? -46.856 18.895 -39.839 1.00 11.52 160 GLN C C 1
ATOM 5451 O O . GLN C 1 175 ? -46.867 20.085 -40.164 1.00 10.55 160 GLN C O 1
ATOM 5465 N N . ASN C 1 176 ? -47.203 17.924 -40.669 1.00 7.83 161 ASN C N 1
ATOM 5466 C CA . ASN C 1 176 ? -47.551 18.178 -42.059 1.00 10.70 161 ASN C CA 1
ATOM 5467 C C . ASN C 1 176 ? -49.055 18.308 -42.334 1.00 12.72 161 ASN C C 1
ATOM 5468 O O . ASN C 1 176 ? -49.420 18.687 -43.450 1.00 9.83 161 ASN C O 1
ATOM 5479 N N . ARG C 1 177 ? -49.931 17.961 -41.380 1.00 9.45 162 ARG C N 1
ATOM 5480 C CA . ARG C 1 177 ? -51.377 18.167 -41.503 1.00 9.23 162 ARG C CA 1
ATOM 5481 C C . ARG C 1 177 ? -51.637 19.603 -41.067 1.00 8.99 162 ARG C C 1
ATOM 5482 O O . ARG C 1 177 ? -51.939 19.866 -39.909 1.00 9.07 162 ARG C O 1
ATOM 5503 N N . ARG C 1 178 ? -51.503 20.550 -41.991 1.00 8.26 163 ARG C N 1
ATOM 5504 C CA . ARG C 1 178 ? -51.215 21.911 -41.571 1.00 7.50 163 ARG C CA 1
ATOM 5505 C C . ARG C 1 178 ? -51.560 22.913 -42.657 1.00 12.70 163 ARG C C 1
ATOM 5506 O O . ARG C 1 178 ? -51.270 22.685 -43.832 1.00 9.38 163 ARG C O 1
ATOM 5527 N N . ALA C 1 179 ? -52.141 24.030 -42.249 1.00 11.38 164 ALA C N 1
ATOM 5528 C CA . ALA C 1 179 ? -52.342 25.164 -43.140 1.00 12.44 164 ALA C CA 1
ATOM 5529 C C . ALA C 1 179 ? -51.506 26.317 -42.623 1.00 10.69 164 ALA C C 1
ATOM 5530 O O . ALA C 1 179 ? -51.521 26.610 -41.418 1.00 11.29 164 ALA C O 1
ATOM 5537 N N . ASP C 1 180 ? -50.772 26.956 -43.528 1.00 11.55 165 ASP C N 1
ATOM 5538 C CA . ASP C 1 180 ? -49.923 28.094 -43.207 1.00 9.45 165 ASP C CA 1
ATOM 5539 C C . ASP C 1 180 ? -50.495 29.383 -43.765 1.00 12.67 165 ASP C C 1
ATOM 5540 O O . ASP C 1 180 ? -50.965 29.420 -44.914 1.00 11.76 165 ASP C O 1
ATOM 5549 N N . LEU C 1 181 ? -50.372 30.444 -42.964 1.00 13.97 166 LEU C N 1
ATOM 5550 C CA . LEU C 1 181 ? -50.619 31.816 -43.399 1.00 11.25 166 LEU C CA 1
ATOM 5551 C C . LEU C 1 181 ? -49.311 32.380 -43.935 1.00 17.05 166 LEU C C 1
ATOM 5552 O O . LEU C 1 181 ? -48.372 32.627 -43.165 1.00 11.97 166 LEU C O 1
ATOM 5568 N N . VAL C 1 182 ? -49.244 32.569 -45.252 1.00 11.90 167 VAL C N 1
ATOM 5569 C CA . VAL C 1 182 ? -48.031 33.009 -45.938 1.00 10.01 167 VAL C CA 1
ATOM 5570 C C . VAL C 1 182 ? -48.253 34.441 -46.407 1.00 15.70 167 VAL C C 1
ATOM 5571 O O . VAL C 1 182 ? -48.945 34.676 -47.399 1.00 13.12 167 VAL C O 1
ATOM 5584 N N . TYR C 1 183 ? -47.672 35.399 -45.699 1.00 9.58 168 TYR C N 1
ATOM 5585 C CA . TYR C 1 183 ? -47.826 36.804 -46.070 1.00 18.02 168 TYR C CA 1
ATOM 5586 C C . TYR C 1 183 ? -47.023 37.151 -47.315 1.00 25.14 168 TYR C C 1
ATOM 5587 O O . TYR C 1 183 ? -45.912 36.661 -47.518 1.00 24.23 168 TYR C O 1
ATOM 5605 N N . GLN C 1 184 ? -47.621 37.977 -48.173 1.00 21.13 169 GLN C N 1
ATOM 5606 C CA . GLN C 1 184 ? -47.033 38.316 -49.474 1.00 27.61 169 GLN C CA 1
ATOM 5607 C C . GLN C 1 184 ? -46.256 39.622 -49.375 1.00 29.80 169 GLN C C 1
ATOM 5608 O O . GLN C 1 184 ? -46.722 40.569 -48.733 1.00 31.62 169 GLN C O 1
#

Sequence (355 aa):
DPLNDPNSPLAKRSIYFDFDSYSVKDEYQPLMQQHAQYLKSHPPQRHVLIQGNTDERGTSEYNLALGQKRAEAVRRAMMALLGVNDSSQMEAVSLGKEKPQATGHDEASWAQNRRADLVYQQDPLNDPNSPLAKRSIYFDFDSYSVKDEYQPLMMQQHAQYLKSHPQRHVLIQGNTDERGTSEYNLALGQKRAEAVRRAMMALLGVNDSQMEAVSLGKEKPQATGHDEASWAQNRRADLVYQQDPLNDPNSPLAKRSIYFDFDSYSSVKDEYQPLLMQQHAQYLKSHPQRHVLIQGNTDERGTSEYNLALGQKRAEAVRRAMMALLGNDDSSQMEAVSLGKEKPQATGHDEASWAQNRRADLVYQ